Protein AF-Q2H3J4-F1 (afdb_monomer)

Radius of gyration: 15.8 Å; Cα contacts (8 Å, |Δi|>4): 293; chains: 1; bounding box: 40×38×39 Å

Sequence (179 aa):
MSLKTLSAKAAAALDKELMSTGAFSLDQLMELAGLSVSQVVYRVHPPNMGQRVLVAVGPGNNGERPLFTFACFSGEVREPFPAVIQAMAETKVPVTSVDAPSSWDIEAGPPPSGVGSNFHPGVLISLTAPKPLVKHFRGRHFIGGRFVAPGIANKYDFDVPAYEGIDQIVEVGSEGLKL

InterPro domains:
  IPR004443 YjeF N-terminal domain [PF03853] (73-132)
  IPR004443 YjeF N-terminal domain [PS51385] (11-63)
  IPR004443 YjeF N-terminal domain [PS51385] (73-160)
  IPR032976 YjeF N-terminal domain-containing protein NAXE-like [PTHR13232] (73-172)
  IPR036652 YjeF N-terminal domain superfamily [G3DSA:3.40.50.10260] (1-69)
  IPR036652 YjeF N-terminal domain superfamily [G3DSA:3.40.50.10260] (70-172)
  IPR036652 YjeF N-terminal domain superfamily [SSF64153] (4-169)

Secondary structure (DSSP, 8-state):
-PPP---HHHHHHHHHHHTTTT---HHHHHHHHHHHHHHHHHHHS-TTS-S-------S-SSSS--S-------SPPPTTHHHHHHHHHH-SS--EEESS-TT-BTTTBS-SSSTTTT---SEEEEESS--GGGGG--SEEEEE-TT--HHHHHHTT-PPP---TT-SEEEE-TTS-B-

Solvent-accessible surface area (backbone atoms only — not comparable to full-atom values): 10563 Å² total; per-residue (Å²): 104,71,65,48,50,42,49,72,69,55,46,57,50,49,55,55,38,38,52,51,87,60,68,39,52,71,68,57,54,50,51,48,39,49,52,14,52,51,52,49,47,46,73,78,52,37,74,90,80,47,88,83,81,88,84,88,80,52,73,40,74,67,98,70,70,79,66,93,24,65,47,61,70,86,74,84,82,52,88,74,48,48,64,53,47,48,51,64,42,72,48,89,67,90,41,74,28,47,58,42,51,65,67,32,40,58,68,78,15,59,36,95,62,68,76,30,41,75,49,73,54,52,28,40,34,17,55,68,51,42,38,49,24,55,82,71,53,84,48,52,34,33,43,22,33,86,75,76,51,70,72,59,31,62,73,70,62,39,69,79,79,86,55,58,90,86,51,40,46,38,66,39,37,85,67,38,41,74,113

Organism: Chaetomium globosum (strain ATCC 6205 / CBS 148.51 / DSM 1962 / NBRC 6347 / NRRL 1970) (NCBI:txid306901)

Foldseek 3Di:
DFFDAFAPVLVVVLVVCCVPVVVDDPVRQVVQLVQQVVVVCCVVPNVVNHDDDDDDADCADDPDDRDGHFDPDDDDDDPPVLVVQVCQLPDPDADEGEQARHCAHQARAADCDDRRNSRAGQEYEREPGHTNNLLVHDHWYKYFHPSDDPVSCVVSVGDDDDDDDPRRMAIADSRRHGD

pLDDT: mean 83.56, std 16.66, range [30.42, 96.06]

Nearest PDB structures (foldseek):
  2dg2-assembly1_A  TM=8.682E-01  e=1.055E-13  Mus musculus
  1jzt-assembly1_A  TM=8.506E-01  e=1.753E-11  Saccharomyces cerevisiae

Mean predicted aligned error: 6.5 Å

Structure (mmCIF, N/CA/C/O backbone):
data_AF-Q2H3J4-F1
#
_entry.id   AF-Q2H3J4-F1
#
loop_
_atom_site.group_PDB
_atom_site.id
_atom_site.type_symbol
_atom_site.label_atom_id
_atom_site.label_alt_id
_atom_site.label_comp_id
_atom_site.label_asym_id
_atom_site.label_entity_id
_atom_site.label_seq_id
_atom_site.pdbx_PDB_ins_code
_atom_site.Cartn_x
_atom_site.Cartn_y
_atom_site.Cartn_z
_atom_site.occupancy
_atom_site.B_iso_or_equiv
_atom_site.auth_seq_id
_atom_site.auth_comp_id
_atom_site.auth_asym_id
_atom_site.auth_atom_id
_atom_site.pdbx_PDB_model_num
ATOM 1 N N . MET A 1 1 ? -21.159 3.469 -6.910 1.00 47.34 1 MET A N 1
ATOM 2 C CA . MET A 1 1 ? -20.796 4.579 -6.004 1.00 47.34 1 MET A CA 1
ATOM 3 C C . MET A 1 1 ? -19.285 4.670 -6.011 1.00 47.34 1 MET A C 1
ATOM 5 O O . MET A 1 1 ? -18.663 3.624 -5.931 1.00 47.34 1 MET A O 1
ATOM 9 N N . SER A 1 2 ? -18.715 5.864 -6.177 1.00 62.84 2 SER A N 1
ATOM 10 C CA . SER A 1 2 ? -17.260 6.051 -6.098 1.00 62.84 2 SER A CA 1
ATOM 11 C C . SER A 1 2 ? -16.784 5.723 -4.683 1.00 62.84 2 SER A C 1
ATOM 13 O O . SER A 1 2 ? 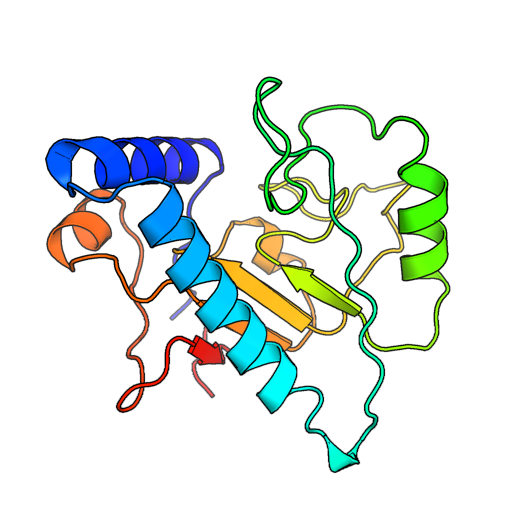-17.438 6.133 -3.726 1.00 62.84 2 SER A O 1
ATOM 15 N N . LEU A 1 3 ? -15.662 5.014 -4.543 1.00 71.12 3 LEU A N 1
ATOM 16 C CA . LEU A 1 3 ? -15.028 4.794 -3.241 1.00 71.12 3 LEU A CA 1
ATOM 17 C C . LEU A 1 3 ? -14.635 6.142 -2.634 1.00 71.12 3 LEU A C 1
ATOM 19 O O . LEU A 1 3 ? -13.977 6.948 -3.297 1.00 71.12 3 LEU A O 1
ATOM 23 N N . LYS A 1 4 ? -15.014 6.380 -1.377 1.00 86.62 4 LYS A N 1
ATOM 24 C CA . LYS A 1 4 ? -14.501 7.521 -0.618 1.00 86.62 4 LYS A CA 1
ATOM 25 C C . LYS A 1 4 ? -13.021 7.311 -0.311 1.00 86.62 4 LYS A C 1
ATOM 27 O O . LYS A 1 4 ? -12.612 6.240 0.136 1.00 86.62 4 LYS A O 1
ATOM 32 N N . THR A 1 5 ? -12.223 8.339 -0.571 1.00 89.25 5 THR A N 1
ATOM 33 C CA . THR A 1 5 ? -10.771 8.325 -0.375 1.00 89.25 5 THR A CA 1
ATOM 34 C C . THR A 1 5 ? -10.372 9.192 0.811 1.00 89.25 5 THR A C 1
ATOM 36 O O . THR A 1 5 ? -10.950 10.260 1.004 1.00 89.25 5 THR A O 1
ATOM 39 N N . LEU A 1 6 ? -9.331 8.797 1.541 1.00 88.19 6 LEU A N 1
ATOM 40 C CA . LEU A 1 6 ? -8.747 9.590 2.622 1.00 88.19 6 LEU A CA 1
ATOM 41 C C . LEU A 1 6 ? -7.506 10.343 2.154 1.00 88.19 6 LEU A C 1
ATOM 43 O O . LEU A 1 6 ? -6.555 9.730 1.671 1.00 88.19 6 LEU A O 1
ATOM 47 N N . SER A 1 7 ? -7.488 11.658 2.374 1.00 88.44 7 SER A N 1
ATOM 48 C CA . SER A 1 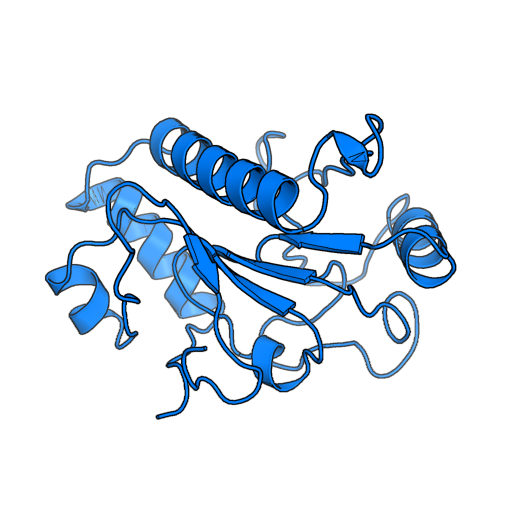7 ? -6.290 12.472 2.148 1.00 88.44 7 SER A CA 1
ATOM 49 C C . SER A 1 7 ? -5.129 12.027 3.035 1.00 88.44 7 SER A C 1
ATOM 51 O O . SER A 1 7 ? -5.341 11.441 4.101 1.00 88.44 7 SER A O 1
ATOM 53 N N . ALA A 1 8 ? -3.898 12.377 2.657 1.00 82.81 8 ALA A N 1
ATOM 54 C CA . ALA A 1 8 ? -2.709 12.051 3.456 1.00 82.81 8 ALA A CA 1
ATOM 55 C C . ALA A 1 8 ? -2.838 12.524 4.921 1.00 82.81 8 ALA A C 1
ATOM 57 O O . ALA A 1 8 ? -2.507 11.804 5.864 1.00 82.81 8 ALA A O 1
ATOM 58 N N . LYS A 1 9 ? -3.392 13.728 5.119 1.00 86.81 9 LYS A N 1
ATOM 59 C CA . LYS A 1 9 ? -3.620 14.313 6.447 1.00 86.81 9 LYS A CA 1
ATOM 60 C C . LYS A 1 9 ? -4.681 13.550 7.243 1.00 86.81 9 LYS A C 1
ATOM 62 O O . LYS A 1 9 ? -4.502 13.342 8.442 1.00 86.81 9 LYS A O 1
ATOM 67 N N . ALA A 1 10 ? -5.781 13.160 6.599 1.00 88.50 10 ALA A N 1
ATOM 68 C CA . ALA A 1 10 ? -6.845 12.403 7.252 1.00 88.50 10 ALA A CA 1
ATOM 69 C C . ALA A 1 10 ? -6.383 10.984 7.614 1.00 88.50 10 ALA A C 1
ATOM 71 O O . ALA A 1 10 ? -6.659 10.529 8.719 1.00 88.50 10 ALA A O 1
ATOM 72 N N . ALA A 1 11 ? -5.616 10.332 6.735 1.00 87.50 11 ALA A N 1
ATOM 73 C CA . ALA A 1 11 ? -5.017 9.025 6.993 1.00 87.50 11 ALA A CA 1
ATOM 74 C C . ALA A 1 11 ? -4.069 9.061 8.206 1.00 87.50 11 ALA A C 1
ATOM 76 O O . ALA A 1 11 ? -4.221 8.262 9.123 1.00 87.50 11 ALA A O 1
ATOM 77 N N . ALA A 1 12 ? -3.175 10.054 8.288 1.00 86.25 12 ALA A N 1
ATOM 78 C CA . ALA A 1 12 ? -2.280 10.202 9.439 1.00 86.25 12 ALA A CA 1
ATOM 79 C C . ALA A 1 12 ? -3.032 10.466 10.761 1.00 86.25 12 ALA A C 1
ATOM 81 O O . ALA A 1 12 ? -2.632 9.992 11.826 1.00 86.25 12 ALA A O 1
ATOM 82 N N . ALA A 1 13 ? -4.129 11.230 10.710 1.00 89.50 13 ALA A N 1
ATOM 83 C CA . ALA A 1 13 ? -4.982 11.461 11.875 1.00 89.50 13 ALA A CA 1
ATOM 84 C C . ALA A 1 13 ? -5.706 10.178 12.318 1.00 89.50 13 ALA A C 1
ATOM 86 O O . ALA A 1 13 ? -5.742 9.888 13.515 1.00 89.50 13 ALA A O 1
ATOM 87 N N . LEU A 1 14 ? -6.206 9.393 11.360 1.00 89.50 14 LEU A N 1
ATOM 88 C CA . LEU A 1 14 ? -6.825 8.095 11.606 1.00 89.50 14 LEU A CA 1
ATOM 89 C C . LEU A 1 14 ? -5.844 7.116 12.257 1.00 89.50 14 LEU A C 1
ATOM 91 O O . LEU A 1 14 ? -6.188 6.516 13.271 1.00 89.50 14 LEU A O 1
ATOM 95 N N . ASP A 1 15 ? -4.618 7.005 11.745 1.00 86.62 15 ASP A N 1
ATOM 96 C CA . ASP A 1 15 ? -3.593 6.126 12.323 1.00 86.62 15 ASP A CA 1
ATOM 97 C C . ASP A 1 15 ? -3.306 6.492 13.786 1.00 86.62 15 ASP A C 1
ATOM 99 O O . ASP A 1 15 ? -3.256 5.630 14.667 1.00 86.62 15 ASP A O 1
ATOM 103 N N . LYS A 1 16 ? -3.198 7.793 14.083 1.00 88.06 16 LYS A N 1
ATOM 104 C CA . LYS A 1 16 ? -3.022 8.286 15.456 1.00 88.06 16 LYS A CA 1
ATOM 105 C C . LYS A 1 16 ? -4.212 7.941 16.354 1.00 88.06 16 LYS A C 1
ATOM 107 O O . LYS A 1 16 ? -4.026 7.649 17.536 1.00 88.06 16 LYS A O 1
ATOM 112 N N . GLU A 1 17 ? -5.431 7.996 15.828 1.00 91.31 17 GLU A N 1
ATOM 113 C CA . GLU A 1 17 ? -6.632 7.628 16.577 1.00 91.31 17 GLU A CA 1
ATOM 114 C C . GLU A 1 17 ? -6.699 6.123 16.853 1.00 91.31 17 GLU A C 1
ATOM 116 O O . GLU A 1 17 ? -6.943 5.722 17.992 1.00 91.31 17 GLU A O 1
ATOM 121 N N . LEU A 1 18 ? -6.395 5.290 15.855 1.00 89.50 18 LEU A N 1
ATOM 122 C CA . LEU A 1 18 ? -6.351 3.833 16.003 1.00 89.50 18 LEU A CA 1
ATOM 123 C C . LEU A 1 18 ? -5.363 3.406 17.096 1.00 89.50 18 LEU A C 1
ATOM 125 O O . LEU A 1 18 ? -5.677 2.524 17.894 1.00 89.50 18 LEU A O 1
ATOM 129 N N . MET A 1 19 ? -4.216 4.083 17.183 1.00 88.94 19 MET A N 1
ATOM 130 C CA . MET A 1 19 ? -3.197 3.824 18.205 1.00 88.94 19 MET A CA 1
ATOM 131 C C . MET A 1 19 ? -3.460 4.491 19.564 1.00 88.94 19 MET A C 1
ATOM 133 O O . MET A 1 19 ? -2.715 4.264 20.514 1.00 88.94 19 MET A O 1
ATOM 137 N N . SER A 1 20 ? -4.487 5.337 19.680 1.00 88.69 20 SER A N 1
ATOM 138 C CA . SER A 1 20 ? -4.851 5.979 20.948 1.00 88.69 20 SER A CA 1
ATOM 139 C C . SER A 1 20 ? -6.181 5.447 21.463 1.00 88.69 20 SER A C 1
ATOM 141 O O . SER A 1 20 ? -6.206 4.500 22.243 1.00 88.69 20 SER A O 1
ATOM 143 N N . THR A 1 21 ? -7.299 6.011 21.017 1.00 84.62 21 THR A N 1
ATOM 144 C CA . THR A 1 21 ? -8.637 5.592 21.453 1.00 84.62 21 THR A CA 1
ATOM 145 C C . THR A 1 21 ? -9.043 4.234 20.886 1.00 84.62 21 THR A C 1
ATOM 147 O O . THR A 1 21 ? -9.854 3.547 21.502 1.00 84.62 21 THR A O 1
ATOM 150 N N . GLY A 1 22 ? -8.467 3.828 19.749 1.00 77.75 22 GLY A N 1
ATOM 151 C CA . GLY A 1 22 ? -8.649 2.495 19.169 1.00 77.75 22 GLY A CA 1
ATOM 152 C C . GLY A 1 22 ? -7.894 1.381 19.901 1.00 77.75 22 GLY A C 1
ATOM 153 O O . GLY A 1 22 ? -8.166 0.213 19.640 1.00 77.75 22 GLY A O 1
ATOM 154 N N . ALA A 1 23 ? -6.987 1.732 20.822 1.00 85.81 23 ALA A N 1
ATOM 155 C CA . ALA A 1 23 ? -6.195 0.813 21.642 1.00 85.81 23 ALA A CA 1
ATOM 156 C C . ALA A 1 23 ? -5.379 -0.239 20.860 1.00 85.81 23 ALA A C 1
ATOM 158 O O . ALA A 1 23 ? -4.970 -1.247 21.440 1.00 85.81 23 ALA A O 1
ATOM 159 N N . PHE A 1 24 ? -5.106 -0.010 19.572 1.00 90.94 24 PHE A N 1
ATOM 160 C CA . PHE A 1 24 ? -4.183 -0.848 18.816 1.00 90.94 24 PHE A CA 1
ATOM 161 C C . PHE A 1 24 ? -2.733 -0.470 19.121 1.00 90.94 24 PHE A C 1
ATOM 163 O O . PHE A 1 24 ? -2.383 0.709 19.174 1.00 90.94 24 PHE A O 1
ATOM 170 N N . SER A 1 25 ? -1.859 -1.464 19.257 1.00 89.75 25 SER A N 1
ATOM 171 C CA . SER A 1 25 ? -0.423 -1.218 19.135 1.00 89.75 25 SER A CA 1
ATOM 172 C C . SER A 1 25 ? -0.033 -1.065 17.664 1.00 89.75 25 SER A C 1
ATOM 174 O O . SER A 1 25 ? -0.712 -1.566 16.763 1.00 89.75 25 SER A O 1
ATOM 176 N N . LEU A 1 26 ? 1.098 -0.401 17.414 1.00 84.62 26 LEU A N 1
ATOM 177 C CA . LEU A 1 26 ? 1.672 -0.319 16.071 1.00 84.62 26 LEU A CA 1
ATOM 178 C C . LEU A 1 26 ? 1.892 -1.722 15.480 1.00 84.62 26 LEU A C 1
ATOM 180 O O . LEU A 1 26 ? 1.479 -1.983 14.354 1.00 84.62 26 LEU A O 1
ATOM 184 N N . ASP A 1 27 ? 2.456 -2.637 16.271 1.00 88.19 27 ASP A N 1
ATOM 185 C CA . ASP A 1 27 ? 2.759 -4.005 15.840 1.00 88.19 27 ASP A CA 1
ATOM 186 C C . ASP A 1 27 ? 1.496 -4.772 15.416 1.00 88.19 27 ASP A C 1
ATOM 188 O O . ASP A 1 27 ? 1.516 -5.496 14.425 1.00 88.19 27 ASP A O 1
ATOM 192 N N . GLN A 1 28 ? 0.368 -4.575 16.110 1.00 91.00 28 GLN A N 1
ATOM 193 C CA . GLN A 1 28 ? -0.910 -5.195 15.742 1.00 91.00 28 GLN A CA 1
ATOM 194 C C . GLN A 1 28 ? -1.417 -4.700 14.385 1.00 91.00 28 GLN A C 1
ATOM 196 O O . GLN A 1 28 ? -1.852 -5.502 13.558 1.00 91.00 28 GLN A O 1
ATOM 201 N N . LEU A 1 29 ? -1.356 -3.387 14.144 1.00 89.19 29 LEU A N 1
ATOM 202 C CA . LEU A 1 29 ? -1.765 -2.811 12.861 1.00 89.19 29 LEU A CA 1
ATOM 203 C C . LEU A 1 29 ? -0.851 -3.290 11.730 1.00 89.19 29 LEU A C 1
ATOM 205 O O . LEU A 1 29 ? -1.336 -3.643 10.655 1.00 89.19 29 LEU A O 1
ATOM 209 N N . MET A 1 30 ? 0.458 -3.352 11.983 1.00 86.50 30 MET A N 1
ATOM 210 C CA . MET A 1 30 ? 1.445 -3.832 11.017 1.00 86.50 30 MET A CA 1
ATOM 211 C C . MET A 1 30 ? 1.245 -5.309 10.668 1.00 86.50 30 MET A C 1
ATOM 213 O O . MET A 1 30 ? 1.288 -5.658 9.490 1.00 86.50 30 MET A O 1
ATOM 217 N N . GLU A 1 31 ? 0.964 -6.163 11.652 1.00 89.69 31 GLU A N 1
ATOM 218 C CA . GLU A 1 31 ? 0.724 -7.591 11.426 1.00 89.69 31 GLU A CA 1
ATOM 219 C C . GLU A 1 31 ? -0.547 -7.820 10.591 1.00 89.69 31 GLU A C 1
ATOM 221 O O . GLU A 1 31 ? -0.541 -8.576 9.618 1.00 89.69 31 GLU A O 1
ATOM 226 N N . LEU A 1 32 ? -1.633 -7.099 10.895 1.00 92.25 32 LEU A N 1
ATOM 227 C CA . LEU A 1 32 ? -2.883 -7.176 10.128 1.00 92.25 32 LEU A CA 1
ATOM 228 C C . LEU A 1 32 ? -2.737 -6.608 8.708 1.00 92.25 32 LEU A C 1
ATOM 230 O O . LEU A 1 32 ? -3.316 -7.141 7.753 1.00 92.25 32 LEU A O 1
ATOM 234 N N . ALA A 1 33 ? -1.945 -5.548 8.542 1.00 90.81 33 ALA A N 1
ATOM 235 C CA . ALA A 1 33 ? -1.596 -5.021 7.229 1.00 90.81 33 ALA A CA 1
ATOM 236 C C . ALA A 1 33 ? -0.768 -6.037 6.426 1.00 90.81 33 ALA A C 1
ATOM 238 O O . ALA A 1 33 ? -1.091 -6.310 5.270 1.00 90.81 33 ALA A O 1
ATOM 239 N N . GLY A 1 34 ? 0.242 -6.655 7.044 1.00 91.69 34 GLY A N 1
ATOM 240 C CA . GLY A 1 34 ? 1.061 -7.705 6.436 1.00 91.69 34 GLY A CA 1
ATOM 241 C C . GLY A 1 34 ? 0.238 -8.924 6.014 1.00 91.69 34 GLY A C 1
ATOM 242 O O . GLY A 1 34 ? 0.391 -9.416 4.895 1.00 91.69 34 GLY A O 1
ATOM 243 N N . LEU A 1 35 ? -0.703 -9.356 6.858 1.00 94.69 35 LEU A N 1
ATOM 244 C CA . LEU A 1 35 ? -1.661 -10.414 6.537 1.00 94.69 35 LEU A CA 1
ATOM 245 C C . LEU A 1 35 ? -2.553 -10.043 5.344 1.00 94.69 35 LEU A C 1
ATOM 247 O O . LEU A 1 35 ? -2.795 -10.870 4.468 1.00 94.69 35 LEU A O 1
ATOM 251 N N . SER A 1 36 ? -3.015 -8.795 5.271 1.00 94.81 36 SER A N 1
ATOM 252 C CA . SER A 1 36 ? -3.790 -8.317 4.121 1.00 94.81 36 SER A CA 1
ATOM 253 C C . SER A 1 36 ? -2.954 -8.374 2.836 1.00 94.81 36 SER A C 1
ATOM 255 O O . SER A 1 36 ? -3.395 -8.905 1.819 1.00 94.81 36 SER A O 1
ATOM 257 N N . VAL A 1 37 ? -1.709 -7.889 2.886 1.00 94.69 37 VAL A N 1
ATOM 258 C CA . VAL A 1 37 ? -0.790 -7.907 1.738 1.00 94.69 37 VAL A CA 1
ATOM 259 C C . VAL A 1 37 ? -0.507 -9.335 1.274 1.00 94.69 37 VAL A C 1
ATOM 261 O O . VAL A 1 37 ? -0.572 -9.607 0.075 1.00 94.69 37 VAL A O 1
ATOM 264 N N . SER A 1 38 ? -0.245 -10.263 2.197 1.00 94.50 38 SER A N 1
ATOM 265 C CA . SER A 1 38 ? 0.039 -11.659 1.852 1.00 94.50 38 SER A CA 1
ATOM 266 C C . SER A 1 38 ? -1.159 -12.355 1.200 1.00 94.50 38 SER A C 1
ATOM 268 O O . SER A 1 38 ? -0.974 -13.086 0.225 1.00 94.50 38 SER A O 1
ATOM 270 N N . GLN A 1 39 ? -2.388 -12.067 1.646 1.00 95.81 39 GLN A N 1
ATOM 271 C CA . GLN A 1 39 ? -3.600 -12.573 0.996 1.00 95.81 39 GLN A CA 1
ATOM 272 C C . GLN A 1 39 ? -3.753 -12.047 -0.436 1.00 95.81 39 GLN A C 1
ATOM 274 O O . GLN A 1 39 ? -4.115 -12.822 -1.325 1.00 95.81 39 GLN A O 1
ATOM 279 N N . VAL A 1 40 ? -3.445 -10.769 -0.701 1.00 94.94 40 VAL A N 1
ATOM 280 C CA . VAL A 1 40 ? -3.484 -10.252 -2.081 1.00 94.94 40 VAL A CA 1
ATOM 281 C C . VAL A 1 40 ? -2.434 -10.950 -2.929 1.00 94.94 40 VAL A C 1
ATOM 283 O O . VAL A 1 40 ? -2.764 -11.422 -4.013 1.00 94.94 40 VAL A O 1
ATOM 286 N N . VAL A 1 41 ? -1.192 -11.054 -2.441 1.00 93.38 41 VAL A N 1
ATOM 287 C CA . VAL A 1 41 ? -0.105 -11.735 -3.162 1.00 93.38 41 VAL A CA 1
ATOM 288 C C . VAL A 1 41 ? -0.511 -13.165 -3.510 1.00 93.38 41 VAL A C 1
ATOM 290 O O . VAL A 1 41 ? -0.350 -13.566 -4.657 1.00 93.38 41 VAL A O 1
ATOM 293 N N . TYR A 1 42 ? -1.129 -13.897 -2.581 1.00 93.88 42 TYR A N 1
ATOM 294 C CA . TYR A 1 42 ? -1.644 -15.241 -2.843 1.00 93.88 42 TYR A CA 1
ATOM 295 C C . TYR A 1 42 ? -2.736 -15.264 -3.929 1.00 93.88 42 TYR A C 1
ATOM 297 O O . TYR A 1 42 ? -2.736 -16.157 -4.776 1.00 93.88 42 TYR A O 1
ATOM 305 N N . ARG A 1 43 ? -3.651 -14.280 -3.949 1.00 93.50 43 ARG A N 1
ATOM 306 C CA . ARG A 1 43 ? -4.705 -14.178 -4.978 1.00 93.50 43 ARG A CA 1
ATOM 307 C C . ARG A 1 43 ? -4.177 -13.802 -6.360 1.00 93.50 43 ARG A C 1
ATOM 309 O O . ARG A 1 43 ? -4.707 -14.282 -7.360 1.00 93.50 43 ARG A O 1
ATOM 316 N N . VAL A 1 44 ? -3.190 -12.910 -6.442 1.00 92.88 44 VAL A N 1
ATOM 317 C CA . VAL A 1 44 ? -2.673 -12.402 -7.728 1.00 92.88 44 VAL A CA 1
ATOM 318 C C . VAL A 1 44 ? -1.501 -13.225 -8.264 1.00 92.88 44 VAL A C 1
ATOM 320 O O . VAL A 1 44 ? -1.269 -13.230 -9.469 1.00 92.88 44 VAL A O 1
ATOM 323 N N . HIS A 1 45 ? -0.783 -13.926 -7.388 1.00 91.88 45 HIS A N 1
ATOM 324 C CA . HIS A 1 45 ? 0.344 -14.796 -7.706 1.00 91.88 45 HIS A CA 1
ATOM 325 C C . HIS A 1 45 ? 0.303 -16.075 -6.844 1.00 91.88 45 HIS A C 1
ATOM 327 O O . HIS A 1 45 ? 1.105 -16.241 -5.920 1.00 91.88 45 HIS A O 1
ATOM 333 N N . PRO A 1 46 ? -0.647 -16.988 -7.112 1.00 92.31 46 PRO A N 1
ATOM 334 C CA . PRO A 1 46 ? -0.717 -18.262 -6.409 1.00 92.31 46 PRO A CA 1
ATOM 335 C C . PRO A 1 46 ? 0.555 -19.106 -6.634 1.00 92.31 46 PRO A C 1
ATOM 337 O O . PRO A 1 46 ? 1.210 -18.969 -7.671 1.00 92.31 46 PRO A O 1
ATOM 340 N N . PRO A 1 47 ? 0.892 -20.042 -5.720 1.00 90.38 47 PRO A N 1
ATOM 341 C CA . PRO A 1 47 ? 2.152 -20.802 -5.764 1.00 90.38 47 PRO A CA 1
ATOM 342 C C . PRO A 1 47 ? 2.409 -21.614 -7.044 1.00 90.38 47 PRO A C 1
ATOM 344 O O . PRO A 1 47 ? 3.540 -22.025 -7.302 1.00 90.38 47 PRO A O 1
ATOM 347 N N . ASN A 1 48 ? 1.374 -21.869 -7.849 1.00 91.56 48 ASN A N 1
ATOM 348 C CA . ASN A 1 48 ? 1.489 -22.541 -9.144 1.00 91.56 48 ASN A CA 1
ATOM 349 C C . ASN A 1 48 ? 2.014 -21.624 -10.271 1.00 91.56 48 ASN A C 1
ATOM 351 O O . ASN A 1 48 ? 2.426 -22.139 -11.306 1.00 91.56 48 ASN A O 1
ATOM 355 N N . MET A 1 49 ? 2.026 -20.298 -10.086 1.00 87.38 49 MET A N 1
ATOM 356 C CA . MET A 1 49 ? 2.576 -19.321 -11.041 1.00 87.38 49 MET A CA 1
ATOM 357 C C . MET A 1 49 ? 4.049 -18.982 -10.780 1.00 87.38 49 MET A C 1
ATOM 359 O O . MET A 1 49 ? 4.674 -18.269 -11.566 1.00 87.38 49 MET A O 1
ATOM 363 N N . GLY A 1 50 ? 4.611 -19.475 -9.679 1.00 86.12 50 GLY A N 1
ATOM 364 C CA . GLY A 1 50 ? 5.965 -19.166 -9.253 1.00 86.12 50 GLY A CA 1
ATOM 365 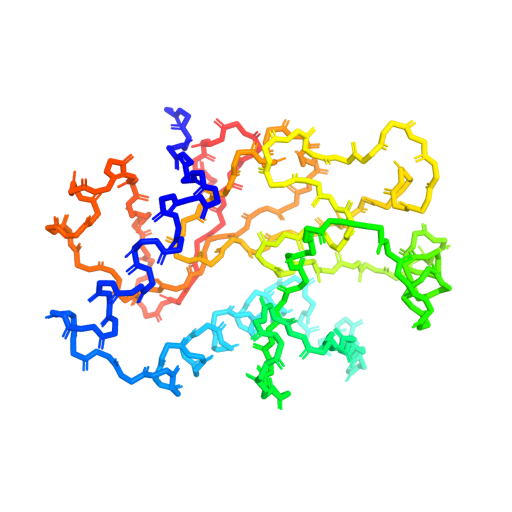C C . GLY A 1 50 ? 6.103 -19.232 -7.739 1.00 86.12 50 GLY A C 1
ATOM 366 O O . GLY A 1 50 ? 5.144 -19.081 -6.991 1.00 86.12 50 GLY A O 1
ATOM 367 N N . GLN A 1 51 ? 7.330 -19.479 -7.288 1.00 83.88 51 GLN A N 1
ATOM 368 C CA . GLN A 1 51 ? 7.659 -19.562 -5.859 1.00 83.88 51 GLN A CA 1
ATOM 369 C C . GLN A 1 51 ? 8.511 -18.381 -5.383 1.00 83.88 51 GLN A C 1
ATOM 371 O O . GLN A 1 51 ? 8.858 -18.295 -4.209 1.00 83.88 51 GLN A O 1
ATOM 376 N N . ARG A 1 52 ? 8.904 -17.487 -6.300 1.00 89.62 52 ARG A N 1
ATOM 377 C CA . ARG A 1 52 ? 9.848 -16.403 -6.024 1.00 89.62 52 ARG A CA 1
ATOM 378 C C . ARG A 1 52 ? 9.118 -15.070 -6.031 1.00 89.62 52 ARG A C 1
ATOM 380 O O . ARG A 1 52 ? 8.722 -14.595 -7.089 1.00 89.62 52 ARG A O 1
ATOM 387 N N . VAL A 1 53 ? 9.009 -14.468 -4.852 1.00 88.62 53 VAL A N 1
ATOM 388 C CA . VAL A 1 53 ? 8.506 -13.107 -4.653 1.00 88.62 53 VAL A CA 1
ATOM 389 C C . VAL A 1 53 ? 9.660 -12.252 -4.140 1.00 88.62 53 VAL A C 1
ATOM 391 O O . VAL A 1 53 ? 10.301 -12.604 -3.151 1.00 88.62 53 VAL A O 1
ATOM 394 N N . LEU A 1 54 ? 9.940 -11.140 -4.821 1.00 91.62 54 LEU A N 1
ATOM 395 C CA . LEU A 1 54 ? 10.882 -10.128 -4.348 1.00 91.62 54 LEU A CA 1
ATOM 396 C C . LEU A 1 54 ? 10.104 -9.047 -3.599 1.00 91.62 54 LEU A C 1
ATOM 398 O O . LEU A 1 54 ? 9.191 -8.446 -4.159 1.00 91.62 54 LEU A O 1
ATOM 402 N N . VAL A 1 55 ? 10.493 -8.776 -2.355 1.00 90.50 55 VAL A N 1
ATOM 403 C CA . VAL A 1 55 ? 9.912 -7.700 -1.545 1.00 90.50 55 VAL A CA 1
ATOM 404 C C . VAL A 1 55 ? 10.944 -6.584 -1.407 1.00 90.50 55 VAL A C 1
ATOM 406 O O . VAL A 1 55 ? 11.971 -6.764 -0.758 1.00 90.50 55 VAL A O 1
ATOM 409 N N . ALA A 1 56 ? 10.676 -5.433 -2.026 1.00 87.56 56 ALA A N 1
ATOM 410 C CA . ALA A 1 56 ? 11.480 -4.224 -1.861 1.00 87.56 56 ALA A CA 1
ATOM 411 C C . ALA A 1 56 ? 10.897 -3.372 -0.723 1.00 87.56 56 ALA A C 1
ATOM 413 O O . ALA A 1 56 ? 9.747 -2.942 -0.799 1.00 87.56 56 ALA A O 1
ATOM 414 N N . VAL A 1 57 ? 11.682 -3.139 0.333 1.00 84.38 57 VAL A N 1
ATOM 415 C CA . VAL A 1 57 ? 11.237 -2.428 1.544 1.00 84.38 57 VAL A CA 1
ATOM 416 C C . VAL A 1 57 ? 11.963 -1.090 1.656 1.00 84.38 57 VAL A C 1
ATOM 418 O O . VAL A 1 57 ? 13.188 -1.030 1.565 1.00 84.38 57 VAL A O 1
ATOM 421 N N . GLY A 1 58 ? 11.196 -0.013 1.837 1.00 79.31 58 GLY A N 1
ATOM 422 C CA . GLY A 1 58 ? 11.730 1.328 2.059 1.00 79.31 58 GLY A CA 1
ATOM 423 C C . GLY A 1 58 ? 12.152 1.577 3.518 1.00 79.31 58 GLY A C 1
ATOM 424 O O . GLY A 1 58 ? 11.808 0.801 4.407 1.00 79.31 58 GLY A O 1
ATOM 425 N N . PRO A 1 59 ? 12.865 2.686 3.789 1.00 73.56 59 PRO A N 1
ATOM 426 C CA . PRO A 1 59 ? 13.329 3.081 5.122 1.00 73.56 59 PRO A CA 1
ATOM 427 C C . PRO A 1 59 ? 12.196 3.540 6.050 1.00 73.56 59 PRO A C 1
ATOM 429 O O . PRO A 1 59 ? 12.404 3.632 7.257 1.00 73.56 59 PRO A O 1
ATOM 432 N N . GLY A 1 60 ? 11.018 3.820 5.489 1.00 62.16 60 GLY A N 1
ATOM 433 C CA . GLY A 1 60 ? 9.805 4.141 6.221 1.00 62.16 60 GLY A CA 1
ATOM 434 C C . GLY A 1 60 ? 9.413 5.612 6.278 1.00 62.16 60 GLY A C 1
ATOM 435 O O . GLY A 1 60 ? 10.162 6.484 5.844 1.00 62.16 60 GLY A O 1
ATOM 436 N N . ASN A 1 61 ? 8.212 5.883 6.799 1.00 50.41 61 ASN A N 1
ATOM 437 C CA . ASN A 1 61 ? 7.541 7.184 6.648 1.00 50.41 61 ASN A CA 1
ATOM 438 C C . ASN A 1 61 ? 7.835 8.242 7.725 1.00 50.41 61 ASN A C 1
ATOM 440 O O . ASN A 1 61 ? 7.257 9.314 7.628 1.00 50.41 61 ASN A O 1
ATOM 444 N N . ASN A 1 62 ? 8.686 8.023 8.735 1.00 41.34 62 ASN A N 1
ATOM 445 C CA . ASN A 1 62 ? 8.727 8.955 9.881 1.00 41.34 62 ASN A CA 1
ATOM 446 C C . ASN A 1 62 ? 10.101 9.223 10.515 1.00 41.34 62 ASN A C 1
ATOM 448 O O . ASN A 1 62 ? 10.155 9.465 11.713 1.00 41.34 62 ASN A O 1
ATOM 452 N N . GLY A 1 63 ? 11.219 9.195 9.778 1.00 35.84 63 GLY A N 1
ATOM 453 C CA . GLY A 1 63 ? 12.526 9.666 10.295 1.00 35.84 63 GLY A CA 1
ATOM 454 C C . GLY A 1 63 ? 13.092 8.932 11.530 1.00 35.84 63 GLY A C 1
ATOM 455 O O . GLY A 1 63 ? 14.228 9.175 11.918 1.00 35.84 63 GLY A O 1
ATOM 456 N N . GLU A 1 64 ? 12.345 7.996 12.110 1.00 33.78 64 GLU A N 1
ATOM 457 C CA . GLU A 1 64 ? 12.669 7.229 13.299 1.00 33.78 64 GLU A CA 1
ATOM 458 C C . GLU A 1 64 ? 12.031 5.839 13.169 1.00 33.78 64 GLU A C 1
ATOM 460 O O . GLU A 1 64 ? 10.824 5.686 13.353 1.00 33.78 64 GLU A O 1
ATOM 465 N N . ARG A 1 65 ? 12.888 4.835 12.942 1.00 37.19 65 ARG A N 1
ATOM 466 C CA . ARG A 1 65 ? 12.667 3.371 13.000 1.00 37.19 65 ARG A CA 1
ATOM 467 C C . ARG A 1 65 ? 12.411 2.663 11.650 1.00 37.19 65 ARG A C 1
ATOM 469 O O . ARG A 1 65 ? 11.424 2.948 10.978 1.00 37.19 65 ARG A O 1
ATOM 476 N N . PRO A 1 66 ? 13.275 1.689 11.284 1.00 31.66 66 PRO A N 1
ATOM 477 C CA . PRO A 1 66 ? 13.131 0.873 10.089 1.00 31.66 66 PRO A CA 1
ATOM 478 C C . PRO A 1 66 ? 12.279 -0.356 10.416 1.00 31.66 66 PRO A C 1
ATOM 480 O O . PRO A 1 66 ? 12.789 -1.354 10.920 1.00 31.66 66 PRO A O 1
ATOM 483 N N . LEU A 1 67 ? 10.978 -0.304 10.149 1.00 32.34 67 LEU A N 1
ATOM 484 C CA . LEU A 1 67 ? 10.178 -1.524 10.089 1.00 32.34 67 LEU A CA 1
ATOM 485 C C . LEU A 1 67 ? 8.968 -1.303 9.177 1.00 32.34 67 LEU A C 1
ATOM 487 O O . LEU A 1 67 ? 8.212 -0.354 9.367 1.00 32.34 67 LEU A O 1
ATOM 491 N N . PHE A 1 68 ? 8.873 -2.144 8.141 1.00 34.12 68 PHE A N 1
ATOM 492 C CA . PHE A 1 68 ? 7.801 -2.271 7.142 1.00 34.12 68 PHE A CA 1
ATOM 493 C C . PHE A 1 68 ? 6.872 -1.063 6.993 1.00 34.12 68 PHE A C 1
ATOM 495 O O . PHE A 1 68 ? 5.719 -1.083 7.413 1.00 34.12 68 PH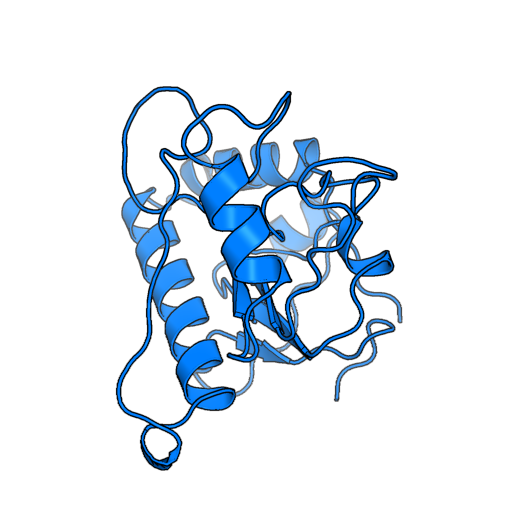E A O 1
ATOM 502 N N . THR A 1 69 ? 7.362 -0.011 6.347 1.00 30.42 69 THR A N 1
ATOM 503 C CA . THR A 1 69 ? 6.512 1.111 5.948 1.00 30.42 69 THR A CA 1
ATOM 504 C C . THR A 1 69 ? 6.623 1.312 4.445 1.00 30.42 69 THR A C 1
ATOM 506 O O . THR A 1 69 ? 7.707 1.442 3.870 1.00 30.42 69 THR A O 1
ATOM 509 N N . PHE A 1 70 ? 5.461 1.222 3.805 1.00 41.50 70 PHE A N 1
ATOM 510 C CA . PHE A 1 70 ? 5.291 1.314 2.368 1.00 41.50 70 PHE A CA 1
ATOM 511 C C . PHE A 1 70 ? 5.388 2.780 1.947 1.00 41.50 70 PHE A C 1
ATOM 513 O O . PHE A 1 70 ? 4.893 3.672 2.637 1.00 41.50 70 PHE A O 1
ATOM 520 N N . ALA A 1 71 ? 6.131 3.012 0.871 1.00 35.12 71 ALA A N 1
ATOM 521 C CA . ALA A 1 71 ? 6.685 4.303 0.494 1.00 35.12 71 ALA A CA 1
ATOM 522 C C . ALA A 1 71 ? 5.609 5.386 0.292 1.00 35.12 71 ALA A C 1
ATOM 524 O O . ALA A 1 71 ? 5.041 5.500 -0.789 1.00 35.12 71 ALA A O 1
ATOM 525 N N . CYS A 1 72 ? 5.396 6.230 1.303 1.00 37.72 72 CYS A N 1
ATOM 526 C CA . CYS A 1 72 ? 4.751 7.530 1.148 1.00 37.72 72 CYS A CA 1
ATOM 527 C C . CYS A 1 72 ? 5.821 8.590 1.408 1.00 37.72 72 CYS A C 1
ATOM 529 O O . CYS A 1 72 ? 6.023 9.054 2.530 1.00 37.72 72 CYS A O 1
ATOM 531 N N . PHE A 1 73 ? 6.579 8.924 0.368 1.00 49.41 73 PHE A N 1
ATOM 532 C CA . PHE A 1 73 ? 7.585 9.970 0.476 1.00 49.41 73 PHE A CA 1
ATOM 533 C C . PHE A 1 73 ? 6.947 11.322 0.180 1.00 49.41 73 PHE A C 1
ATOM 535 O O . PHE A 1 73 ? 6.358 11.516 -0.878 1.00 49.41 73 PHE A O 1
ATOM 542 N N . SER A 1 74 ? 7.114 12.266 1.104 1.00 49.25 74 SER A N 1
ATOM 543 C CA . SER A 1 74 ? 7.045 13.685 0.764 1.00 49.25 74 SER A CA 1
ATOM 544 C C . SER A 1 74 ? 8.455 14.162 0.404 1.00 49.25 74 SER A C 1
ATOM 546 O O . SER A 1 74 ? 9.411 13.898 1.135 1.00 49.25 74 SER A O 1
ATOM 548 N N . GLY A 1 75 ? 8.594 14.832 -0.743 1.00 62.62 75 GLY A N 1
ATOM 549 C CA . GLY A 1 75 ? 9.869 15.362 -1.238 1.00 62.62 75 GLY A CA 1
ATOM 550 C C . GLY A 1 75 ? 10.541 14.518 -2.326 1.00 62.62 75 GLY A C 1
ATOM 551 O O . GLY A 1 75 ? 9.977 13.553 -2.838 1.00 62.62 75 GLY A O 1
ATOM 552 N N . GLU A 1 76 ? 11.752 14.924 -2.714 1.00 70.56 76 GLU A N 1
ATOM 553 C CA . GLU A 1 76 ? 12.503 14.283 -3.796 1.00 70.56 76 GLU A CA 1
ATOM 554 C C . GLU A 1 76 ? 12.990 12.881 -3.409 1.00 70.56 76 GLU A C 1
ATOM 556 O O . GLU A 1 76 ? 13.516 12.642 -2.316 1.00 70.56 76 GLU A O 1
ATOM 561 N N . VAL A 1 77 ? 12.842 11.941 -4.342 1.00 79.62 77 VAL A N 1
ATOM 562 C CA . VAL A 1 77 ? 13.341 10.573 -4.204 1.00 79.62 77 VAL A CA 1
ATOM 563 C C . VAL A 1 77 ? 14.874 10.601 -4.223 1.00 79.62 77 VAL A C 1
ATOM 565 O O . VAL A 1 77 ? 15.480 10.970 -5.225 1.00 79.62 77 VAL A O 1
ATOM 568 N N . ARG A 1 78 ? 15.506 10.197 -3.116 1.00 83.88 78 ARG A N 1
ATOM 569 C CA . ARG A 1 78 ? 16.972 10.178 -2.952 1.00 83.88 78 ARG A CA 1
ATOM 570 C C . ARG A 1 78 ? 17.560 8.795 -3.212 1.00 83.88 78 ARG A C 1
ATOM 572 O O . ARG A 1 78 ? 16.871 7.791 -3.060 1.00 83.88 78 ARG A O 1
ATOM 579 N N . GLU A 1 79 ? 18.848 8.733 -3.535 1.00 83.56 79 GLU A N 1
ATOM 580 C CA . GLU A 1 79 ? 19.573 7.461 -3.654 1.00 83.56 79 GLU A CA 1
ATOM 581 C C . GLU A 1 79 ? 19.407 6.579 -2.397 1.00 83.56 79 GLU A C 1
ATOM 583 O O . GLU A 1 79 ? 19.420 7.109 -1.279 1.00 83.56 79 GLU A O 1
ATOM 588 N N . PRO A 1 80 ? 19.245 5.246 -2.544 1.00 88.50 80 PRO A N 1
ATOM 589 C CA . PRO A 1 80 ? 19.331 4.446 -3.779 1.00 88.50 80 PRO A CA 1
ATOM 590 C C . PRO A 1 80 ? 17.990 4.239 -4.520 1.00 88.50 80 PRO A C 1
ATOM 592 O O . PRO A 1 80 ? 17.886 3.410 -5.425 1.00 88.50 80 PRO A O 1
ATOM 595 N N . PHE A 1 81 ? 16.917 4.921 -4.109 1.00 88.19 81 PHE A N 1
ATOM 596 C CA . PHE A 1 81 ? 15.553 4.615 -4.557 1.00 88.19 81 PHE A CA 1
ATOM 597 C C . PHE A 1 81 ? 15.252 4.909 -6.040 1.00 88.19 81 PHE A C 1
ATOM 599 O O . PHE A 1 81 ? 14.461 4.148 -6.607 1.00 88.19 81 PHE A O 1
ATOM 606 N N . PRO A 1 82 ? 15.858 5.918 -6.710 1.00 90.12 82 PRO A N 1
ATOM 607 C CA . PRO A 1 82 ? 15.637 6.163 -8.131 1.00 90.12 82 PRO A CA 1
ATOM 608 C C . PRO A 1 82 ? 15.928 4.944 -9.000 1.00 90.12 82 PRO A C 1
ATOM 610 O O . PRO A 1 82 ? 15.081 4.551 -9.801 1.00 90.12 82 PRO A O 1
ATOM 613 N N . ALA A 1 83 ? 17.073 4.293 -8.776 1.00 91.00 83 ALA A N 1
ATOM 614 C CA . ALA A 1 83 ? 17.479 3.109 -9.524 1.00 91.00 83 ALA A CA 1
ATOM 615 C C . ALA A 1 83 ? 16.507 1.934 -9.322 1.00 91.00 83 ALA A C 1
ATOM 617 O O . ALA A 1 83 ? 16.169 1.228 -10.271 1.00 91.00 83 ALA A O 1
ATOM 618 N N . VAL A 1 84 ? 16.009 1.745 -8.096 1.00 91.19 84 VAL A N 1
ATOM 619 C CA . VAL A 1 84 ? 15.046 0.678 -7.779 1.00 91.19 84 VAL A CA 1
ATOM 620 C C . VAL A 1 84 ? 13.694 0.941 -8.446 1.00 91.19 84 VAL A C 1
ATOM 622 O O . VAL A 1 84 ? 13.120 0.035 -9.046 1.00 91.19 84 VAL A O 1
ATOM 625 N N . ILE A 1 85 ? 13.186 2.174 -8.373 1.00 90.25 85 ILE A N 1
ATOM 626 C CA . ILE A 1 85 ? 11.912 2.555 -9.003 1.00 90.25 85 ILE A CA 1
ATOM 627 C C . ILE A 1 85 ? 12.008 2.440 -10.523 1.00 90.25 85 ILE A C 1
ATOM 629 O O . ILE A 1 85 ? 11.087 1.921 -11.150 1.00 90.25 85 ILE A O 1
ATOM 633 N N . GLN A 1 86 ? 13.130 2.852 -11.112 1.00 91.62 86 GLN A N 1
ATOM 634 C CA . GLN A 1 86 ? 13.375 2.680 -12.539 1.00 91.62 86 GLN A CA 1
ATOM 635 C C . GLN A 1 86 ? 13.388 1.197 -12.936 1.00 91.62 86 GLN A C 1
ATOM 637 O O . GLN A 1 86 ? 12.682 0.811 -13.865 1.00 91.62 86 GLN A O 1
ATOM 642 N N . ALA A 1 87 ? 14.087 0.339 -12.187 1.00 92.06 87 ALA A N 1
ATOM 643 C CA . ALA A 1 87 ? 14.091 -1.101 -12.443 1.00 92.06 87 ALA A CA 1
ATOM 644 C C . ALA A 1 87 ? 12.684 -1.726 -12.337 1.00 92.06 87 ALA A C 1
ATOM 646 O O . ALA A 1 87 ? 12.329 -2.596 -13.132 1.00 92.06 87 ALA A O 1
ATOM 647 N N . MET A 1 88 ? 11.857 -1.267 -11.389 1.00 92.31 88 MET A N 1
ATOM 648 C CA . MET A 1 88 ? 10.453 -1.688 -11.274 1.00 92.31 88 MET A CA 1
ATOM 649 C C . MET A 1 88 ? 9.555 -1.135 -12.389 1.00 92.31 88 MET A C 1
ATOM 651 O O . MET A 1 88 ? 8.517 -1.726 -12.665 1.00 92.31 88 MET A O 1
ATOM 655 N N . ALA A 1 89 ? 9.913 -0.019 -13.023 1.00 90.94 89 ALA A N 1
ATOM 656 C CA . ALA A 1 89 ? 9.179 0.515 -14.169 1.00 90.94 89 ALA A CA 1
ATOM 657 C C . ALA A 1 89 ? 9.531 -0.214 -15.479 1.00 90.94 89 ALA A C 1
ATOM 659 O O . ALA A 1 89 ? 8.676 -0.367 -16.345 1.00 90.94 89 ALA A O 1
ATOM 660 N N . GLU A 1 90 ? 10.776 -0.676 -15.622 1.00 94.00 90 GLU A N 1
ATOM 661 C CA . GLU A 1 90 ? 11.283 -1.344 -16.833 1.00 94.00 90 GLU A CA 1
ATOM 662 C C . GLU A 1 90 ? 11.105 -2.874 -16.816 1.00 94.00 90 GLU A C 1
ATOM 664 O O . GLU A 1 90 ? 11.267 -3.546 -17.840 1.00 94.00 90 GLU A O 1
ATOM 669 N N . THR A 1 91 ? 10.785 -3.454 -15.658 1.00 92.44 91 THR A N 1
ATOM 670 C CA . THR A 1 91 ? 10.607 -4.903 -15.514 1.00 92.44 91 THR A CA 1
ATOM 671 C C . THR A 1 91 ? 9.373 -5.421 -16.255 1.00 92.44 91 THR A C 1
ATOM 673 O O . THR A 1 91 ? 8.352 -4.754 -16.390 1.00 92.44 91 THR A O 1
ATOM 676 N N . LYS A 1 92 ? 9.448 -6.684 -16.686 1.00 90.31 92 LYS A N 1
ATOM 677 C CA . LYS A 1 92 ? 8.309 -7.438 -17.238 1.00 90.31 92 LYS A CA 1
ATOM 678 C C . LYS A 1 92 ? 7.572 -8.259 -16.175 1.00 90.31 92 LYS A C 1
ATOM 680 O O . LYS A 1 92 ? 6.564 -8.890 -16.479 1.00 90.31 92 LYS A O 1
ATOM 685 N N . VAL A 1 93 ? 8.107 -8.314 -14.954 1.00 90.25 93 VAL A N 1
ATOM 686 C CA . VAL A 1 93 ? 7.506 -9.046 -13.833 1.00 90.25 93 VAL A CA 1
ATOM 687 C C . VAL A 1 93 ? 6.386 -8.193 -13.226 1.00 90.25 93 VAL A C 1
ATOM 689 O O . VAL A 1 93 ? 6.602 -7.001 -13.021 1.00 90.25 93 VAL A O 1
ATOM 692 N N . PRO A 1 94 ? 5.207 -8.761 -12.907 1.00 90.25 94 PRO A N 1
ATOM 693 C CA . PRO A 1 94 ? 4.133 -8.010 -12.266 1.00 90.25 94 PRO A CA 1
ATOM 694 C C . PRO A 1 94 ? 4.586 -7.350 -10.959 1.00 90.25 94 PRO A C 1
ATOM 696 O O . PRO A 1 94 ? 5.164 -8.007 -10.093 1.00 90.25 94 PRO A O 1
ATOM 699 N N . VAL A 1 95 ? 4.289 -6.058 -10.811 1.00 93.44 95 VAL A N 1
ATOM 700 C CA . VAL A 1 95 ? 4.586 -5.290 -9.597 1.00 93.44 95 VAL A CA 1
ATOM 701 C C . VAL A 1 95 ? 3.297 -5.027 -8.826 1.00 93.44 95 VAL A C 1
ATOM 703 O O . VAL A 1 95 ? 2.318 -4.525 -9.387 1.00 93.44 95 VAL A O 1
ATOM 706 N N . THR A 1 96 ? 3.329 -5.341 -7.532 1.00 93.75 96 THR A N 1
ATOM 707 C CA . THR A 1 96 ? 2.265 -5.039 -6.573 1.00 93.75 96 THR A CA 1
ATOM 708 C C . THR A 1 96 ? 2.739 -3.929 -5.649 1.00 93.75 96 THR A C 1
ATOM 710 O O . THR A 1 96 ? 3.692 -4.115 -4.894 1.00 93.75 96 THR A O 1
ATOM 713 N N . SER A 1 97 ? 2.076 -2.777 -5.696 1.00 94.12 97 SER A N 1
ATOM 714 C CA . SER A 1 97 ? 2.328 -1.681 -4.764 1.00 94.12 97 SER A CA 1
ATOM 715 C C . SER A 1 97 ? 1.410 -1.779 -3.559 1.00 94.12 97 SER A C 1
ATOM 717 O O . SER A 1 97 ? 0.221 -2.078 -3.676 1.00 94.12 97 SER A O 1
ATOM 719 N N . VAL A 1 98 ? 1.973 -1.502 -2.391 1.00 92.38 98 VAL A N 1
ATOM 720 C CA . VAL A 1 98 ? 1.234 -1.490 -1.137 1.00 92.38 98 VAL A CA 1
ATOM 721 C C . VAL A 1 98 ? 1.069 -0.052 -0.684 1.00 92.38 98 VAL A C 1
ATOM 723 O O . VAL A 1 98 ? 2.008 0.734 -0.691 1.00 92.38 98 VAL A O 1
ATOM 726 N N . ASP A 1 99 ? -0.149 0.253 -0.284 1.00 91.75 99 ASP A N 1
ATOM 727 C CA . ASP A 1 99 ? -0.719 1.530 0.106 1.00 91.75 99 ASP A CA 1
ATOM 728 C C . ASP A 1 99 ? -0.721 2.624 -0.968 1.00 91.75 99 ASP A C 1
ATOM 730 O O . ASP A 1 99 ? -1.782 3.134 -1.339 1.00 91.75 99 ASP A O 1
ATOM 734 N N . ALA A 1 100 ? 0.450 2.925 -1.517 1.00 89.56 100 ALA A N 1
ATOM 735 C CA . ALA A 1 100 ? 0.664 3.850 -2.615 1.00 89.56 100 ALA A CA 1
ATOM 736 C C . ALA A 1 100 ? 1.798 3.331 -3.517 1.00 89.56 100 ALA A C 1
ATOM 738 O O . ALA A 1 100 ? 2.762 2.740 -3.019 1.00 89.56 100 ALA A O 1
ATOM 739 N N . PRO A 1 101 ? 1.735 3.534 -4.844 1.00 90.75 101 PRO A N 1
ATOM 740 C CA . PRO A 1 101 ? 2.894 3.309 -5.695 1.00 90.75 101 PRO A CA 1
ATOM 741 C C . PRO A 1 101 ? 4.046 4.225 -5.276 1.00 90.75 101 PRO A C 1
ATOM 743 O O . PRO A 1 101 ? 3.876 5.438 -5.157 1.00 90.75 101 PRO A O 1
ATOM 746 N N . SER A 1 102 ? 5.232 3.650 -5.063 1.00 87.50 102 SER A N 1
ATOM 747 C CA . SER A 1 102 ? 6.439 4.417 -4.741 1.00 87.50 102 SER A CA 1
ATOM 748 C C . SER A 1 102 ? 6.631 5.548 -5.751 1.00 87.50 102 SER A C 1
ATOM 750 O O . SER A 1 102 ? 6.504 5.289 -6.945 1.00 87.50 102 SER A O 1
ATOM 752 N N . SER A 1 103 ? 6.981 6.755 -5.283 1.00 86.88 103 SER A N 1
ATOM 753 C CA . SER A 1 103 ? 7.125 8.031 -6.028 1.00 86.88 103 SER A CA 1
ATOM 754 C C . SER A 1 103 ? 5.848 8.749 -6.471 1.00 86.88 103 SER A C 1
ATOM 756 O O . SER A 1 103 ? 5.945 9.879 -6.945 1.00 86.88 103 SER A O 1
ATOM 758 N N . TRP A 1 104 ? 4.668 8.148 -6.310 1.00 88.75 104 TRP A N 1
ATOM 759 C CA . TRP A 1 104 ? 3.422 8.860 -6.582 1.00 88.75 104 TRP A CA 1
ATOM 760 C C . TRP A 1 104 ? 3.080 9.796 -5.425 1.00 88.75 104 TRP A C 1
ATOM 762 O O . TRP A 1 104 ? 3.238 9.445 -4.256 1.00 88.75 104 TRP A O 1
ATOM 772 N N . ASP A 1 105 ? 2.560 10.970 -5.761 1.00 89.62 105 ASP A N 1
ATOM 773 C CA . ASP A 1 105 ? 1.928 11.850 -4.792 1.00 89.62 105 ASP A CA 1
ATOM 774 C C . ASP A 1 105 ? 0.570 11.269 -4.372 1.00 89.62 105 ASP A C 1
ATOM 776 O O . ASP A 1 105 ? -0.193 10.748 -5.193 1.00 89.62 105 ASP A O 1
ATOM 780 N N . ILE A 1 106 ? 0.253 11.369 -3.081 1.00 86.88 106 ILE A N 1
ATOM 781 C CA . ILE A 1 106 ? -0.965 10.784 -2.507 1.00 86.88 106 ILE A CA 1
ATOM 782 C C . ILE A 1 106 ? -2.244 11.415 -3.065 1.00 86.88 106 ILE A C 1
ATOM 784 O O . ILE A 1 106 ? -3.283 10.752 -3.127 1.00 86.88 106 ILE A O 1
ATOM 788 N N . GLU A 1 107 ? -2.173 12.671 -3.494 1.00 87.25 107 GLU A N 1
ATOM 789 C CA . GLU A 1 107 ? -3.305 13.456 -3.972 1.00 87.25 107 GLU A CA 1
ATOM 790 C C . GLU A 1 107 ? -3.320 13.561 -5.505 1.00 87.25 107 GLU A C 1
ATOM 792 O O . GLU A 1 107 ? -4.369 13.407 -6.145 1.00 87.25 107 GLU A O 1
ATOM 797 N N . ALA A 1 108 ? -2.158 13.833 -6.101 1.00 89.06 108 ALA A N 1
ATOM 798 C CA . ALA A 1 108 ? -1.975 14.129 -7.519 1.00 89.06 108 ALA A CA 1
ATOM 799 C C . ALA A 1 108 ? -1.573 12.913 -8.372 1.00 89.06 108 ALA A C 1
ATOM 801 O O . ALA A 1 108 ? -1.649 12.995 -9.597 1.00 89.06 108 ALA A O 1
ATOM 802 N N . GLY A 1 109 ? -1.192 11.787 -7.760 1.00 89.44 109 GLY A N 1
ATOM 803 C CA . GLY A 1 109 ? -0.811 10.567 -8.473 1.00 89.44 109 GLY A CA 1
ATOM 804 C C . GLY A 1 109 ? 0.617 10.609 -9.042 1.00 89.44 109 GLY A C 1
ATOM 805 O O . GLY A 1 109 ? 1.514 11.143 -8.386 1.00 89.44 109 GLY A O 1
ATOM 806 N N . PRO A 1 110 ? 0.877 9.995 -10.214 1.00 91.62 110 PRO A N 1
ATOM 807 C CA . PRO A 1 110 ? 2.229 9.888 -10.759 1.00 91.62 110 PRO A CA 1
ATOM 808 C C . PRO A 1 110 ? 2.831 11.268 -11.067 1.00 91.62 110 PRO A C 1
ATOM 810 O O . PRO A 1 110 ? 2.115 12.161 -11.533 1.00 91.62 110 PRO A O 1
ATOM 813 N N . PRO A 1 111 ? 4.148 11.457 -10.865 1.00 89.81 111 PRO A N 1
ATOM 814 C CA . PRO A 1 111 ? 4.806 12.704 -11.224 1.00 89.81 111 PRO A CA 1
ATOM 815 C C . PRO A 1 111 ? 4.767 12.910 -12.749 1.00 89.81 111 PRO A C 1
ATOM 817 O O . PRO A 1 111 ? 4.912 11.946 -13.504 1.00 89.81 111 PRO A O 1
ATOM 820 N N . PRO A 1 112 ? 4.624 14.157 -13.236 1.00 88.75 112 PRO A N 1
ATOM 821 C CA . PRO A 1 112 ? 4.498 14.435 -14.670 1.00 88.75 112 PRO A CA 1
ATOM 822 C C . PRO A 1 112 ? 5.774 14.119 -15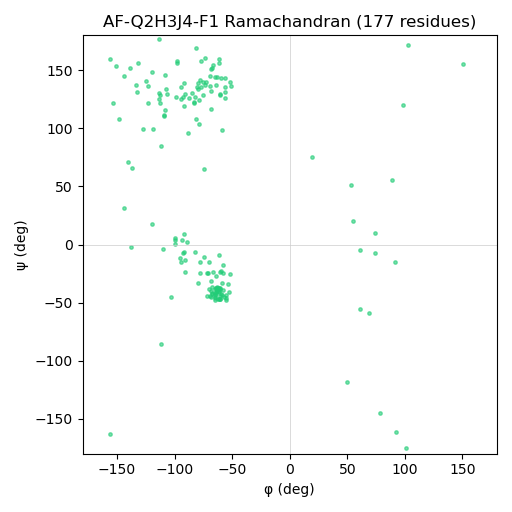.465 1.00 88.75 112 PRO A C 1
ATOM 824 O O . PRO A 1 112 ? 5.716 13.890 -16.670 1.00 88.75 112 PRO A O 1
ATOM 827 N N . SER A 1 113 ? 6.935 14.119 -14.807 1.00 89.81 113 SER A N 1
ATOM 828 C CA . SER A 1 113 ? 8.234 13.806 -15.402 1.00 89.81 113 SER A CA 1
ATOM 829 C C . SER A 1 113 ? 9.214 13.330 -14.332 1.00 89.81 113 SER A C 1
ATOM 831 O O . SER A 1 113 ? 9.054 13.662 -13.160 1.00 89.81 113 SER A O 1
ATOM 833 N N . GLY A 1 114 ? 10.267 12.620 -14.740 1.00 86.88 114 GLY A N 1
ATOM 834 C CA . GLY A 1 114 ? 11.326 12.154 -13.841 1.00 86.88 114 GLY A CA 1
ATOM 835 C C . GLY A 1 114 ? 11.074 10.753 -13.286 1.00 86.88 114 GLY A C 1
ATOM 836 O O . GLY A 1 114 ? 10.296 9.974 -13.845 1.00 86.88 114 GLY A O 1
ATOM 837 N N . VAL A 1 115 ? 11.769 10.421 -12.198 1.00 85.81 115 VAL A N 1
ATOM 838 C CA . VAL A 1 115 ? 11.676 9.115 -11.529 1.00 85.81 115 VAL A CA 1
ATOM 839 C C . VAL A 1 115 ? 10.222 8.841 -11.159 1.00 85.81 115 VAL A C 1
ATOM 841 O O . VAL A 1 115 ? 9.591 9.658 -10.498 1.00 85.81 115 VAL A O 1
ATOM 844 N N . GLY A 1 116 ? 9.694 7.695 -11.591 1.00 83.75 116 GLY A N 1
ATOM 845 C CA . GLY A 1 116 ? 8.329 7.292 -11.254 1.00 83.75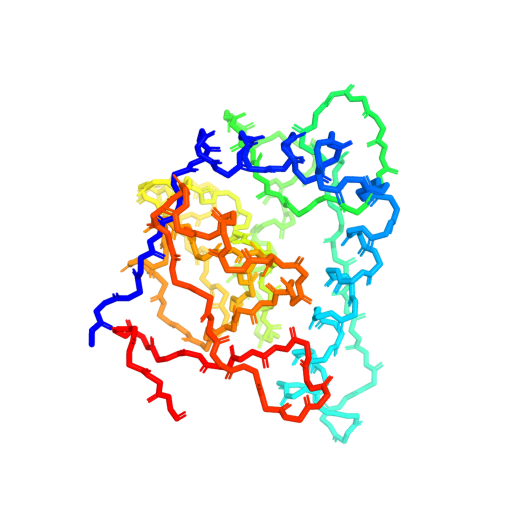 116 GLY A CA 1
ATOM 846 C C . GLY A 1 116 ? 7.237 7.701 -12.233 1.00 83.75 116 GLY A C 1
ATOM 847 O O . GLY A 1 116 ? 6.160 7.115 -12.191 1.00 83.75 116 GLY A O 1
ATOM 848 N N . SER A 1 117 ? 7.511 8.630 -13.155 1.00 89.75 117 SER A N 1
ATOM 849 C CA . SER A 1 117 ? 6.517 9.089 -14.145 1.00 89.75 117 SER A CA 1
ATOM 850 C C . SER A 1 117 ? 5.979 7.954 -15.024 1.00 89.75 117 SER A C 1
ATOM 852 O O . SER A 1 117 ? 4.802 7.929 -15.369 1.00 89.75 117 SER A O 1
ATOM 854 N N . ASN A 1 118 ? 6.823 6.962 -15.317 1.00 90.88 118 ASN A N 1
ATOM 855 C CA . ASN A 1 118 ? 6.454 5.768 -16.078 1.00 90.88 118 ASN A CA 1
ATOM 856 C C . ASN A 1 118 ? 6.164 4.544 -15.193 1.00 90.88 118 ASN A C 1
ATOM 858 O O . ASN A 1 118 ? 5.843 3.478 -15.718 1.00 90.88 118 ASN A O 1
ATOM 862 N N . PHE A 1 119 ? 6.258 4.660 -13.866 1.00 91.25 119 PHE A N 1
ATOM 863 C CA . PHE A 1 119 ? 6.039 3.534 -12.963 1.00 91.25 119 PHE A CA 1
ATOM 864 C C . PHE A 1 119 ? 4.543 3.315 -12.714 1.00 91.25 119 PHE A C 1
ATOM 866 O O . PHE A 1 119 ? 3.902 4.086 -12.001 1.00 91.25 119 PHE A O 1
ATOM 873 N N . HIS A 1 120 ? 4.003 2.237 -13.286 1.00 92.00 120 HIS A N 1
ATOM 874 C CA . HIS A 1 120 ? 2.596 1.855 -13.173 1.00 92.00 120 HIS A CA 1
ATOM 875 C C . HIS A 1 120 ? 2.491 0.395 -12.708 1.00 92.00 120 HIS A C 1
ATOM 877 O O . HIS A 1 120 ? 2.660 -0.517 -13.522 1.00 92.00 120 HIS A O 1
ATOM 883 N N . PRO A 1 121 ? 2.245 0.138 -11.411 1.00 91.62 121 PRO A N 1
ATOM 884 C CA . PRO A 1 121 ? 2.106 -1.225 -10.912 1.00 91.62 121 PRO A CA 1
ATOM 885 C C . PRO A 1 121 ? 0.842 -1.893 -11.473 1.00 91.62 121 PRO A C 1
ATOM 887 O O . PRO A 1 121 ? -0.154 -1.233 -11.760 1.00 91.62 121 PRO A O 1
ATOM 890 N N . GLY A 1 122 ? 0.863 -3.221 -11.607 1.00 92.38 122 GLY A N 1
ATOM 891 C CA . GLY A 1 122 ? -0.303 -3.985 -12.070 1.00 92.38 122 GLY A CA 1
ATOM 892 C C . GLY A 1 122 ? -1.355 -4.190 -10.977 1.00 92.38 122 GLY A C 1
ATOM 893 O O . GLY A 1 122 ? -2.538 -4.378 -11.270 1.00 92.38 122 GLY A O 1
ATOM 894 N N . VAL A 1 123 ? -0.922 -4.143 -9.713 1.00 94.94 123 VAL A N 1
ATOM 895 C CA . VAL A 1 123 ? -1.767 -4.337 -8.532 1.00 94.94 123 VAL A CA 1
ATOM 896 C C . VAL A 1 123 ? -1.479 -3.246 -7.503 1.00 94.94 123 VAL A C 1
ATOM 898 O O . VAL A 1 123 ? -0.320 -2.927 -7.243 1.00 94.94 123 VAL A O 1
ATOM 901 N N . LEU A 1 124 ? -2.529 -2.704 -6.890 1.00 94.56 124 LEU A N 1
ATOM 902 C CA . LEU A 1 124 ? -2.449 -1.770 -5.768 1.00 94.56 124 LEU A CA 1
ATOM 903 C C . LEU A 1 124 ? -3.234 -2.323 -4.578 1.00 94.56 124 LEU A C 1
ATOM 905 O O . LEU A 1 124 ? -4.353 -2.802 -4.747 1.00 94.56 124 LEU A O 1
ATOM 909 N N . ILE A 1 125 ? -2.671 -2.221 -3.377 1.00 94.50 125 ILE A N 1
ATOM 910 C CA . ILE A 1 125 ? -3.321 -2.619 -2.124 1.00 94.50 125 ILE A CA 1
ATOM 911 C C . ILE A 1 125 ? -3.443 -1.393 -1.231 1.00 94.50 125 ILE A C 1
ATOM 913 O O . ILE A 1 125 ? -2.479 -1.041 -0.570 1.00 94.50 125 ILE A O 1
ATOM 917 N N . SER A 1 126 ? -4.596 -0.737 -1.174 1.00 93.56 126 SER A N 1
ATOM 918 C CA . SER A 1 126 ? -4.802 0.344 -0.206 1.00 93.56 126 SER A CA 1
ATOM 919 C C . SER A 1 126 ? -5.007 -0.226 1.193 1.00 93.56 126 SER A C 1
ATOM 921 O O . SER A 1 126 ? -5.852 -1.099 1.383 1.00 93.56 126 SER A O 1
ATOM 923 N N . LEU A 1 127 ? -4.255 0.269 2.173 1.00 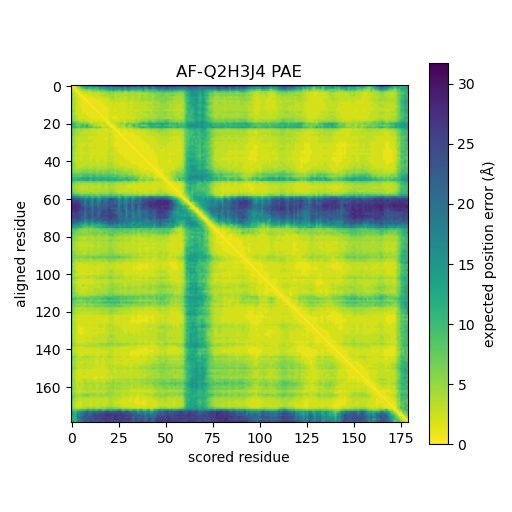92.19 127 LEU A N 1
ATOM 924 C CA . LEU A 1 127 ? -4.408 -0.124 3.569 1.00 92.19 127 LEU A CA 1
ATOM 925 C C . LEU A 1 127 ? -5.335 0.858 4.285 1.00 92.19 127 LEU A C 1
ATOM 927 O O . LEU A 1 127 ? -5.210 2.076 4.118 1.00 92.19 127 LEU A O 1
ATOM 931 N N . THR A 1 128 ? -6.254 0.314 5.085 1.00 90.38 128 THR A N 1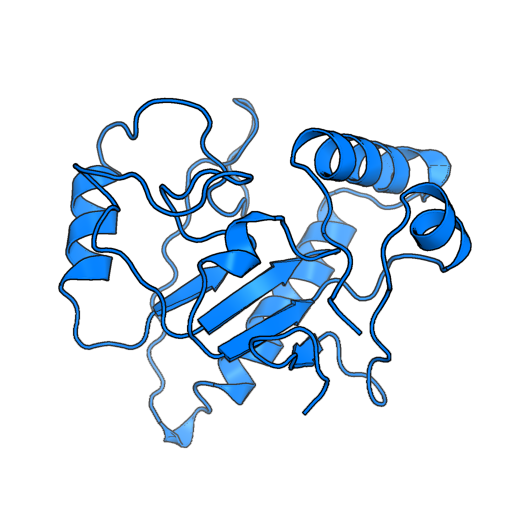
ATOM 932 C CA . THR A 1 128 ? -7.266 1.039 5.872 1.00 90.38 128 THR A CA 1
ATOM 933 C C . THR A 1 128 ? -8.341 1.696 5.003 1.00 90.38 128 THR A C 1
ATOM 935 O O . THR A 1 128 ? -9.519 1.368 5.121 1.00 90.38 128 THR A O 1
ATOM 938 N N . ALA A 1 129 ? -7.944 2.593 4.101 1.00 90.56 129 ALA A N 1
ATOM 939 C CA . ALA A 1 129 ? -8.809 3.224 3.115 1.00 90.56 129 ALA A CA 1
ATOM 940 C C . ALA A 1 129 ? -8.017 3.595 1.846 1.00 90.56 129 ALA A C 1
ATOM 942 O O . ALA A 1 129 ? -6.811 3.866 1.928 1.00 90.56 129 ALA A O 1
ATOM 943 N N . PRO A 1 130 ? -8.679 3.665 0.677 1.00 91.69 130 PRO A N 1
ATOM 944 C CA . PRO A 1 130 ? -8.107 4.227 -0.543 1.00 91.69 130 PRO A CA 1
ATOM 945 C C . PRO A 1 130 ? -7.623 5.670 -0.371 1.00 91.69 130 PRO A C 1
ATOM 947 O O . PRO A 1 130 ? -8.263 6.473 0.305 1.00 91.69 130 PRO A O 1
ATOM 950 N N . LYS A 1 131 ? -6.517 6.015 -1.032 1.00 89.50 131 LYS A N 1
ATOM 951 C CA . LYS A 1 131 ? -5.989 7.387 -1.115 1.00 89.50 131 LYS A CA 1
ATOM 952 C C . LYS A 1 131 ? -6.417 8.045 -2.437 1.00 89.50 131 LYS A C 1
ATOM 954 O O . LYS A 1 131 ? -6.652 7.315 -3.395 1.00 89.50 131 LYS A O 1
ATOM 959 N N . PRO 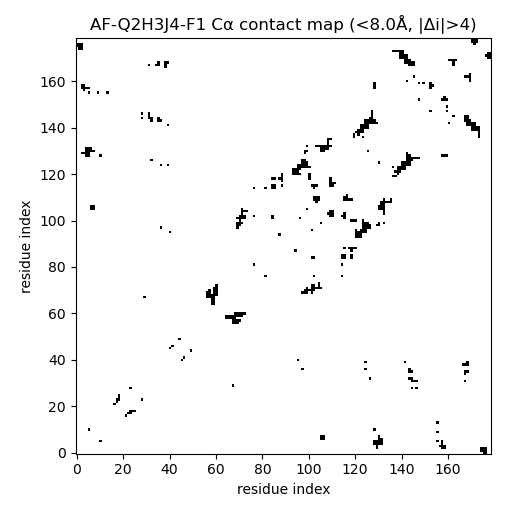A 1 132 ? -6.486 9.382 -2.557 1.00 91.06 132 PRO A N 1
ATOM 960 C CA . PRO A 1 132 ? -6.969 10.046 -3.773 1.00 91.06 132 PRO A CA 1
ATOM 961 C C . PRO A 1 132 ? -6.185 9.705 -5.050 1.00 91.06 132 PRO A C 1
ATOM 963 O O . PRO A 1 132 ? -6.768 9.719 -6.134 1.00 91.06 132 PRO A O 1
ATOM 966 N N . LEU A 1 133 ? -4.914 9.300 -4.937 1.00 90.50 133 LEU A N 1
ATOM 967 C CA . LEU A 1 133 ? -4.086 8.791 -6.040 1.00 90.50 133 LEU A CA 1
ATOM 968 C C . LEU A 1 133 ? -4.739 7.655 -6.841 1.00 90.50 133 LEU A C 1
ATOM 970 O O . LEU A 1 133 ? -4.420 7.476 -8.017 1.00 90.50 133 LEU A O 1
ATOM 974 N N . VAL A 1 134 ? -5.666 6.893 -6.242 1.00 91.50 134 VAL A N 1
ATOM 975 C CA . VAL A 1 134 ? -6.323 5.749 -6.902 1.00 91.50 134 VAL A CA 1
ATOM 976 C C . VAL A 1 134 ? -7.080 6.162 -8.163 1.00 91.50 134 VAL A C 1
ATOM 978 O O . VAL A 1 134 ? -7.222 5.354 -9.075 1.00 91.50 134 VAL A O 1
ATOM 981 N N . LYS A 1 135 ? -7.471 7.440 -8.293 1.00 90.88 135 LYS A N 1
ATOM 982 C CA . LYS A 1 135 ? -8.085 7.986 -9.517 1.00 90.88 135 LYS A CA 1
ATOM 983 C C . LYS A 1 135 ? -7.175 7.894 -10.751 1.00 90.88 135 LYS A C 1
ATOM 985 O O . LYS A 1 135 ? -7.676 7.876 -11.877 1.00 90.88 135 LYS A O 1
ATOM 990 N N . HIS A 1 136 ? -5.858 7.813 -10.555 1.00 91.69 136 HIS A N 1
ATOM 991 C CA . HIS A 1 136 ? -4.854 7.647 -11.614 1.00 91.69 136 HIS A CA 1
ATOM 992 C C . HIS A 1 136 ? -4.468 6.184 -11.845 1.00 91.69 136 HIS A C 1
ATOM 994 O O . HIS A 1 136 ? -3.879 5.856 -12.872 1.00 91.69 136 HIS A O 1
ATOM 1000 N N . PHE A 1 137 ? -4.802 5.295 -10.912 1.00 92.06 137 PHE A N 1
ATOM 1001 C CA . PHE A 1 137 ? -4.447 3.889 -10.997 1.00 92.06 137 PHE A CA 1
ATOM 1002 C C . PHE A 1 137 ? -5.326 3.154 -12.023 1.00 92.06 137 PHE A C 1
ATOM 1004 O O . PHE A 1 137 ? -6.527 3.405 -12.146 1.00 92.06 137 PHE A O 1
ATOM 1011 N N . ARG A 1 138 ? -4.715 2.256 -12.801 1.00 89.56 138 ARG A N 1
ATOM 1012 C CA . ARG A 1 138 ? -5.359 1.484 -13.877 1.00 89.56 138 ARG A CA 1
ATOM 1013 C C . ARG A 1 138 ? -4.875 0.033 -13.811 1.00 89.56 138 ARG A C 1
ATOM 1015 O O . ARG A 1 138 ? -4.154 -0.434 -14.682 1.00 89.56 138 ARG A O 1
ATOM 1022 N N . GLY A 1 139 ? -5.226 -0.661 -12.736 1.00 91.56 139 GLY A N 1
ATOM 1023 C CA . GLY A 1 139 ? -4.864 -2.059 -12.505 1.00 91.56 139 GLY A CA 1
ATOM 1024 C C . GLY A 1 139 ? -5.848 -2.730 -11.551 1.00 91.56 139 GLY A C 1
ATOM 1025 O O . GLY A 1 139 ? -6.938 -2.208 -11.314 1.00 91.56 139 GLY A O 1
ATOM 1026 N N . ARG A 1 140 ? -5.465 -3.876 -10.981 1.00 94.25 140 ARG A N 1
ATOM 1027 C CA . ARG A 1 140 ? -6.281 -4.551 -9.959 1.00 94.25 140 ARG A CA 1
ATOM 1028 C C . ARG A 1 140 ? -6.101 -3.859 -8.617 1.00 94.25 140 ARG A C 1
ATOM 1030 O O . ARG A 1 140 ? -4.972 -3.705 -8.151 1.00 94.25 140 ARG A O 1
ATOM 1037 N N . HIS A 1 141 ? -7.193 -3.428 -8.001 1.00 94.56 141 HIS A N 1
ATOM 1038 C CA . HIS A 1 141 ? -7.150 -2.680 -6.749 1.00 94.56 141 HIS A CA 1
ATOM 1039 C C . HIS A 1 141 ? -7.771 -3.502 -5.628 1.00 94.56 141 HIS A C 1
ATOM 1041 O O . HIS A 1 141 ? -8.869 -4.030 -5.759 1.00 94.56 141 HIS A O 1
ATOM 1047 N N . PHE A 1 142 ? -7.054 -3.610 -4.518 1.00 95.19 142 PHE A N 1
ATOM 1048 C CA . PHE A 1 142 ? -7.506 -4.274 -3.308 1.00 95.19 142 PHE A CA 1
ATOM 1049 C C . PHE A 1 142 ? -7.523 -3.289 -2.145 1.00 95.19 142 PHE A C 1
ATOM 1051 O O . PHE A 1 142 ? -6.678 -2.397 -2.062 1.00 95.19 142 PHE A O 1
ATOM 1058 N N . ILE A 1 143 ? -8.453 -3.486 -1.218 1.00 94.56 143 ILE A N 1
ATOM 1059 C CA . ILE A 1 143 ? -8.491 -2.792 0.068 1.00 94.56 143 ILE A CA 1
ATOM 1060 C C . ILE A 1 143 ? -8.214 -3.816 1.166 1.00 94.56 143 ILE A C 1
ATOM 1062 O O . ILE A 1 143 ? -8.938 -4.803 1.289 1.00 94.56 143 ILE A O 1
ATOM 1066 N N . GLY A 1 144 ? -7.166 -3.575 1.949 1.00 93.12 144 GLY A N 1
ATOM 1067 C CA . GLY A 1 144 ? -6.779 -4.354 3.123 1.00 93.12 144 GLY A CA 1
ATOM 1068 C C . GLY A 1 144 ? -6.921 -3.557 4.420 1.00 93.12 144 GLY A C 1
ATOM 1069 O O . GLY A 1 144 ? -7.239 -2.369 4.398 1.00 93.12 144 GLY A O 1
ATOM 1070 N N . GLY A 1 145 ? -6.660 -4.195 5.560 1.00 88.75 145 GLY A N 1
ATOM 1071 C CA . GLY A 1 145 ? -6.739 -3.543 6.874 1.00 88.75 145 GLY A CA 1
ATOM 1072 C C . GLY A 1 145 ? -8.127 -3.608 7.517 1.00 88.75 145 GLY A C 1
ATOM 1073 O O . GLY A 1 145 ? -8.718 -2.590 7.880 1.00 88.75 145 GLY A O 1
ATOM 1074 N N . ARG A 1 146 ? -8.653 -4.829 7.673 1.00 93.69 146 ARG A N 1
ATOM 1075 C CA . ARG A 1 146 ? -9.958 -5.118 8.291 1.00 93.69 146 ARG A CA 1
ATOM 1076 C C . ARG A 1 146 ? -9.926 -4.974 9.823 1.00 93.69 146 ARG A C 1
ATOM 1078 O O . ARG A 1 146 ? -10.100 -5.940 10.559 1.00 93.69 146 ARG A O 1
ATOM 1085 N N . PHE A 1 147 ? -9.705 -3.760 10.312 1.00 91.75 147 PHE A N 1
ATOM 1086 C CA . PHE A 1 147 ? -9.646 -3.459 11.752 1.00 91.75 147 PHE A CA 1
ATOM 1087 C C . PHE A 1 147 ? -10.358 -2.159 12.148 1.00 91.75 147 PHE A C 1
ATOM 1089 O O . PHE A 1 147 ? -10.429 -1.825 13.330 1.00 91.75 147 PHE A O 1
ATOM 1096 N N . VAL A 1 148 ? -10.914 -1.419 11.184 1.00 91.31 148 VAL A N 1
ATOM 1097 C CA . VAL A 1 148 ? -11.609 -0.157 11.457 1.00 91.31 148 VAL A CA 1
ATOM 1098 C C . VAL A 1 148 ? -13.052 -0.418 11.878 1.00 91.31 148 VAL A C 1
ATOM 1100 O O . VAL A 1 148 ? -13.845 -0.988 11.129 1.00 91.31 148 VAL A O 1
ATOM 1103 N N . ALA A 1 149 ? -13.415 0.056 13.069 1.00 90.56 149 ALA A N 1
ATOM 1104 C CA . ALA A 1 149 ? -14.795 0.027 13.536 1.00 90.56 149 ALA A CA 1
ATOM 1105 C C . ALA A 1 149 ? -15.680 1.012 12.738 1.00 90.56 149 ALA A C 1
ATOM 1107 O O . ALA A 1 149 ? -15.233 2.127 12.447 1.00 90.56 149 ALA A O 1
ATOM 1108 N N . PRO A 1 150 ? -16.963 0.691 12.474 1.00 88.94 150 PRO A N 1
ATOM 1109 C CA . PRO A 1 150 ? -17.867 1.570 11.722 1.00 88.94 150 PRO A CA 1
ATOM 1110 C C . PRO A 1 150 ? -17.973 3.000 12.277 1.00 88.94 150 PRO A C 1
ATOM 1112 O O . PRO A 1 150 ? -18.083 3.953 11.514 1.00 88.94 150 PRO A O 1
ATOM 1115 N N . GLY A 1 151 ? -17.887 3.175 13.602 1.00 90.56 151 GLY A N 1
ATOM 1116 C CA . GLY A 1 151 ? -17.910 4.503 14.228 1.00 90.56 151 GLY A CA 1
ATOM 1117 C C . GLY A 1 151 ? -16.709 5.379 13.852 1.00 90.56 151 GLY A C 1
ATOM 1118 O O . GLY A 1 151 ? -16.874 6.575 13.625 1.00 90.56 151 GLY A O 1
ATOM 1119 N N . ILE A 1 152 ? -15.519 4.780 13.728 1.00 90.94 152 ILE A N 1
ATOM 1120 C CA . ILE A 1 152 ? -14.311 5.482 13.278 1.00 90.94 152 ILE A CA 1
ATOM 1121 C C . ILE A 1 152 ? -14.425 5.787 11.782 1.00 90.94 152 ILE A C 1
ATOM 1123 O O . ILE A 1 152 ? -14.175 6.915 11.372 1.00 90.94 152 ILE A O 1
ATOM 1127 N N . ALA A 1 153 ? -14.878 4.830 10.972 1.00 90.56 153 ALA A N 1
ATOM 1128 C CA . ALA A 1 153 ? -15.071 5.046 9.539 1.00 90.56 153 ALA A CA 1
ATOM 1129 C C . ALA A 1 153 ? -16.027 6.215 9.239 1.00 90.56 153 ALA A C 1
ATOM 1131 O O . ALA A 1 153 ? -15.693 7.110 8.465 1.00 90.56 153 ALA A O 1
ATOM 1132 N N . ASN A 1 154 ? -17.160 6.271 9.948 1.00 90.88 154 ASN A N 1
ATOM 1133 C CA . ASN A 1 154 ? -18.123 7.368 9.842 1.00 90.88 154 ASN A CA 1
ATOM 1134 C C . ASN A 1 154 ? -17.521 8.720 10.250 1.00 90.88 154 ASN A C 1
ATOM 1136 O O . ASN A 1 154 ? -17.827 9.739 9.638 1.00 90.88 154 ASN A O 1
ATOM 1140 N N . LYS A 1 155 ? -16.656 8.744 11.273 1.00 92.62 155 LYS A N 1
ATOM 1141 C CA . LYS A 1 155 ? -15.989 9.967 11.743 1.00 92.62 155 LYS A CA 1
ATOM 1142 C C . LYS A 1 155 ? -15.035 10.553 10.698 1.00 92.62 155 LYS A C 1
ATOM 1144 O O . LYS A 1 155 ? -14.941 11.772 10.585 1.00 92.62 155 LYS A O 1
ATOM 1149 N N . TYR A 1 156 ? -14.328 9.697 9.963 1.00 90.62 156 TYR A N 1
ATOM 1150 C CA . TYR A 1 156 ? -13.371 10.097 8.924 1.00 90.62 156 TYR A CA 1
ATOM 1151 C C . TYR A 1 156 ? -13.982 10.161 7.518 1.00 90.62 156 TYR A C 1
ATOM 1153 O O . TYR A 1 156 ? -13.261 10.438 6.564 1.00 90.62 156 TYR A O 1
ATOM 1161 N N . ASP A 1 157 ? -15.292 9.932 7.399 1.00 90.00 157 ASP A N 1
ATOM 1162 C CA . ASP A 1 157 ? -16.052 9.959 6.148 1.00 90.00 157 ASP A CA 1
ATOM 1163 C C . ASP A 1 157 ? -15.455 9.068 5.045 1.00 90.00 157 ASP A C 1
ATOM 1165 O O . ASP A 1 157 ? -15.248 9.491 3.909 1.00 90.00 157 ASP A O 1
ATOM 1169 N N . PHE A 1 158 ? -15.180 7.804 5.373 1.00 87.12 158 PHE A N 1
ATOM 1170 C CA . PHE A 1 158 ? -14.830 6.800 4.368 1.00 87.12 158 PHE A CA 1
ATOM 1171 C C . PHE A 1 158 ? -15.616 5.506 4.551 1.00 87.12 158 PHE A C 1
ATOM 1173 O O . PHE A 1 158 ? -16.095 5.190 5.641 1.00 87.12 158 PHE A O 1
ATOM 1180 N N . ASP A 1 159 ? -15.742 4.751 3.463 1.00 85.44 159 ASP A N 1
ATOM 1181 C CA . ASP A 1 159 ? -16.511 3.514 3.451 1.00 85.44 159 ASP A CA 1
ATOM 1182 C C . ASP A 1 159 ? -15.602 2.317 3.751 1.00 85.44 159 ASP A C 1
ATOM 1184 O O . ASP A 1 159 ? -14.592 2.099 3.078 1.00 85.44 159 ASP A O 1
ATOM 1188 N N . VAL A 1 160 ? -15.986 1.504 4.737 1.00 86.44 160 VAL A N 1
ATOM 1189 C CA . VAL A 1 160 ? -15.353 0.199 4.972 1.00 86.44 160 VAL A CA 1
ATOM 1190 C C . VAL A 1 160 ? -16.002 -0.815 4.030 1.00 86.44 160 VAL A C 1
ATOM 1192 O O . VAL A 1 160 ? -17.227 -0.983 4.069 1.00 86.44 160 VAL A O 1
ATOM 1195 N N . PRO A 1 161 ? -15.233 -1.507 3.171 1.00 88.50 161 PRO A N 1
ATOM 1196 C CA . PRO A 1 161 ? -15.806 -2.496 2.275 1.00 88.50 161 PRO A CA 1
ATOM 1197 C C . PRO A 1 161 ? -16.347 -3.698 3.063 1.00 88.50 161 PRO A C 1
ATOM 1199 O O . PRO A 1 161 ? -15.901 -4.019 4.164 1.00 88.50 161 PRO A O 1
ATOM 1202 N N . ALA A 1 162 ? -17.323 -4.391 2.478 1.00 89.62 162 ALA A N 1
ATOM 1203 C CA . ALA A 1 162 ? -17.840 -5.626 3.056 1.00 89.62 162 ALA A CA 1
ATOM 1204 C C . ALA A 1 162 ? -16.863 -6.766 2.745 1.00 89.62 162 ALA A C 1
ATOM 1206 O O . ALA A 1 162 ? -16.813 -7.234 1.611 1.00 89.62 162 ALA A O 1
ATOM 1207 N N . TYR A 1 163 ? -16.083 -7.169 3.742 1.00 92.12 163 TYR A N 1
ATOM 1208 C CA . TYR A 1 163 ? -15.181 -8.314 3.652 1.00 92.12 163 TYR A CA 1
ATOM 1209 C C . TYR A 1 163 ? -15.965 -9.629 3.686 1.00 92.12 163 TYR A C 1
ATOM 1211 O O . TYR A 1 163 ? -16.879 -9.789 4.499 1.00 92.12 163 TYR A O 1
ATOM 1219 N N . GLU A 1 164 ? -15.589 -10.578 2.833 1.00 92.81 164 GLU A N 1
ATOM 1220 C CA . GLU A 1 164 ? -16.226 -11.891 2.756 1.00 92.81 164 GLU A CA 1
ATOM 1221 C C . GLU A 1 164 ? -15.621 -12.855 3.787 1.00 92.81 164 GLU A C 1
ATOM 1223 O O . GLU A 1 164 ? -14.405 -12.978 3.913 1.00 92.81 164 GLU A O 1
ATOM 1228 N N . GLY A 1 165 ? -16.470 -13.531 4.569 1.00 94.12 165 GLY A N 1
ATOM 1229 C CA . GLY A 1 165 ? -16.033 -14.524 5.553 1.00 94.12 165 GLY A CA 1
ATOM 1230 C C . GLY A 1 165 ? -14.912 -14.013 6.467 1.00 94.12 165 GLY A C 1
ATOM 1231 O O . GLY A 1 165 ? -15.085 -13.029 7.195 1.00 94.12 165 GLY A O 1
ATOM 1232 N N . ILE A 1 166 ? -13.757 -14.683 6.408 1.00 92.62 166 ILE A N 1
ATOM 1233 C CA . ILE A 1 166 ? -12.540 -14.376 7.182 1.00 92.62 166 ILE A CA 1
ATOM 1234 C C . ILE A 1 166 ? -11.483 -13.589 6.389 1.00 92.62 166 ILE A C 1
ATOM 1236 O O . ILE A 1 166 ? -10.387 -13.346 6.903 1.00 92.62 166 ILE A O 1
ATOM 1240 N N . ASP A 1 167 ? -11.796 -13.172 5.160 1.00 95.06 167 ASP A N 1
ATOM 1241 C CA . ASP A 1 167 ? -10.864 -12.429 4.318 1.00 95.06 167 ASP A CA 1
ATOM 1242 C C . ASP A 1 167 ? -10.443 -11.116 4.979 1.00 95.06 167 ASP A C 1
ATOM 1244 O O . ASP A 1 167 ? -11.235 -10.428 5.630 1.00 95.06 167 ASP A O 1
ATOM 1248 N N . GLN A 1 168 ? -9.180 -10.755 4.781 1.00 95.88 168 GLN A N 1
ATOM 1249 C CA . GLN A 1 168 ? -8.600 -9.482 5.210 1.00 95.88 168 GLN A CA 1
ATOM 1250 C C . GLN A 1 168 ? -8.526 -8.474 4.061 1.00 95.88 168 GLN A C 1
ATOM 1252 O O . GLN A 1 168 ? -7.990 -7.379 4.230 1.00 95.88 168 GLN A O 1
ATOM 1257 N N . ILE A 1 169 ? -9.061 -8.840 2.893 1.00 96.06 169 ILE A N 1
ATOM 1258 C CA . ILE A 1 169 ? -8.980 -8.067 1.656 1.00 96.06 169 ILE A CA 1
ATOM 1259 C C . ILE A 1 169 ? -10.304 -8.068 0.898 1.00 96.06 169 ILE A C 1
ATOM 1261 O O . ILE A 1 169 ? -11.068 -9.029 0.962 1.00 96.06 169 ILE A O 1
ATOM 1265 N N . VAL A 1 170 ? -10.543 -7.008 0.130 1.00 95.19 170 VAL A N 1
ATOM 1266 C CA . VAL A 1 170 ? -11.635 -6.912 -0.849 1.00 95.19 170 VAL A CA 1
ATOM 1267 C C . VAL A 1 170 ? -11.067 -6.380 -2.157 1.00 95.19 170 VAL A C 1
ATOM 1269 O O . VAL A 1 170 ? -10.337 -5.391 -2.139 1.00 95.19 170 VAL A O 1
ATOM 1272 N N . GLU A 1 171 ? -11.381 -7.027 -3.280 1.00 93.81 171 GLU A N 1
ATOM 1273 C CA . GLU A 1 171 ? -11.069 -6.487 -4.609 1.00 93.81 171 GLU A CA 1
ATOM 1274 C C . GLU A 1 171 ? -12.123 -5.439 -4.983 1.00 93.81 171 GLU A C 1
ATOM 1276 O O . GLU A 1 171 ? -13.322 -5.640 -4.787 1.00 93.81 171 GLU A O 1
ATOM 1281 N N . VAL A 1 172 ? -11.672 -4.298 -5.490 1.00 89.38 172 VAL A N 1
ATOM 1282 C CA . VAL A 1 172 ? -12.527 -3.188 -5.901 1.00 89.38 172 VAL A CA 1
ATOM 1283 C C . VAL A 1 172 ? -12.233 -2.818 -7.351 1.00 89.38 172 VAL A C 1
ATOM 1285 O O . VAL A 1 172 ? -11.088 -2.844 -7.801 1.00 89.38 172 VAL A O 1
ATOM 1288 N N . GLY A 1 173 ? -13.278 -2.501 -8.111 1.00 78.25 173 GLY A N 1
ATOM 1289 C CA . GLY A 1 173 ? -13.162 -2.114 -9.511 1.00 78.25 173 GLY A CA 1
ATOM 1290 C C . GLY A 1 173 ? -12.594 -0.707 -9.691 1.00 78.25 173 GLY A C 1
ATOM 1291 O O . GLY A 1 173 ? -12.656 0.142 -8.800 1.00 78.25 173 GLY A O 1
ATOM 1292 N N . SER A 1 174 ? -12.092 -0.449 -10.897 1.00 54.81 174 SER A N 1
ATOM 1293 C CA . SER A 1 174 ? -11.401 0.776 -11.329 1.00 54.81 174 SER A CA 1
ATOM 1294 C C . SER A 1 174 ? -12.234 2.069 -11.263 1.00 54.81 174 SER A C 1
ATOM 1296 O O . SER A 1 174 ? -11.670 3.153 -11.390 1.00 54.81 174 SER A O 1
ATOM 1298 N N . GLU A 1 175 ? -13.543 1.976 -11.010 1.00 50.34 175 GLU A N 1
ATOM 1299 C CA . GLU A 1 175 ? -14.454 3.114 -10.773 1.00 50.34 175 GLU A CA 1
ATOM 1300 C C . GLU A 1 175 ? -15.123 3.075 -9.381 1.00 50.34 175 GLU A C 1
ATOM 1302 O O . GLU A 1 175 ? -16.158 3.699 -9.143 1.00 50.34 175 GLU A O 1
ATOM 1307 N N . GLY A 1 176 ? -14.573 2.298 -8.441 1.00 44.81 176 GLY A N 1
ATOM 1308 C CA . GLY A 1 176 ? -15.172 2.086 -7.119 1.00 44.81 176 GLY A CA 1
ATOM 1309 C C . GLY A 1 176 ? -16.404 1.173 -7.120 1.00 44.81 176 GLY A C 1
ATOM 1310 O O . GLY A 1 176 ? -17.087 1.040 -6.106 1.00 44.81 176 GLY A O 1
ATOM 1311 N N . LEU A 1 177 ? -16.694 0.514 -8.241 1.00 36.31 177 LEU A N 1
ATOM 1312 C CA . LEU A 1 177 ? -17.699 -0.542 -8.309 1.00 36.31 177 LEU A CA 1
ATOM 1313 C C . LEU A 1 177 ? -17.077 -1.859 -7.839 1.00 36.31 177 LEU A C 1
ATOM 1315 O O . LEU A 1 177 ? -16.028 -2.256 -8.334 1.00 36.31 177 LEU A O 1
ATOM 1319 N N . LYS A 1 178 ? -17.713 -2.519 -6.867 1.00 43.34 178 LYS A N 1
ATOM 1320 C CA . LYS A 1 178 ? -17.358 -3.886 -6.460 1.00 43.34 178 LYS A CA 1
ATOM 1321 C C . LYS A 1 178 ? -17.429 -4.809 -7.683 1.00 43.34 178 LYS A C 1
ATOM 1323 O O . LYS A 1 178 ? -18.388 -4.700 -8.449 1.00 43.34 178 LYS A O 1
ATOM 1328 N N . LEU A 1 179 ? -16.427 -5.671 -7.843 1.00 38.16 179 LEU A N 1
ATOM 1329 C CA . LEU A 1 179 ? -16.539 -6.869 -8.677 1.00 38.16 179 LEU A CA 1
ATOM 1330 C C . LEU A 1 179 ? -17.246 -7.966 -7.879 1.00 38.16 179 LEU A C 1
ATOM 1332 O O . LEU A 1 179 ? -17.021 -8.015 -6.647 1.00 38.16 179 LEU A O 1
#